Protein AF-A0A1H7DNE9-F1 (afdb_monomer_lite)

pLDDT: mean 83.3, std 13.87, range [49.03, 98.0]

Foldseek 3Di:
DVVPDDDPVVVVVVVVVLLCQLLVVLVVLVLVVVLVVCVVVVHDSVCCSVVNDDDPPDDPPPDPCVPDPVSVVVVSCVQFAQPVLLVVQLVLLVVLQCCCVVFVFDDPSNVLSNVLSVVSNSQSSNLRRQLSVLSLQVLLVSLVCLLCVVVVDDRGDPVSNVSSNVSSVSSNVSSPDQDDDDPDDSDVSVVSRD

Secondary structure (DSSP, 8-state):
-TTS---HHHHHHHHHHHHHHHHHHHHHHHHHHHHHHHHHTT--HHHHHHH----TTPPP----TTS-HHHHHHHHTTTB---HHHHHHHHHHHHHHTHHHHT---HHHHHHHHHHHHHHHHHHHHTTBGGGGGGGGHHHHHHHHHHHHHHH-SS--HHHHHHHHHHHHHHHHHHSSPPPPPS---GGGGGG--

Sequence (194 aa):
IVIGTWSTLALIAALAMLIMIPFALDEVIAMGQFLLWARRQGKPLIRTFFQGDAIAAGGEDTSDAMASPSTFWADAKKGLTLPWTLTASIVIGVLLMLTRVLFGTERGMANSDHVVGALVITVAIIATAEVARVLRLINVAFGAWLVAAPFLLDGVGHLGAVASVVAGIALVGLSFPRGKRSAEHYAGWDKYVI

Radius of gyration: 20.81 Å; chains: 1; bounding box: 48×36×59 Å

Structure (mmCIF, N/CA/C/O backbone):
data_AF-A0A1H7DNE9-F1
#
_entry.id   AF-A0A1H7DNE9-F1
#
loop_
_atom_site.group_PDB
_atom_site.id
_atom_site.type_symbol
_atom_site.label_atom_id
_atom_site.label_alt_id
_atom_site.label_comp_id
_atom_site.label_asym_id
_atom_site.label_entity_id
_atom_site.label_seq_id
_atom_site.pdbx_PDB_ins_code
_atom_site.Cartn_x
_atom_site.Cartn_y
_atom_site.Cartn_z
_atom_site.occupancy
_atom_site.B_iso_or_equiv
_atom_site.auth_seq_id
_atom_site.auth_comp_id
_atom_site.auth_asym_id
_atom_site.auth_atom_id
_atom_site.pdbx_PDB_model_num
ATOM 1 N N . ILE A 1 1 ? 6.677 14.533 -8.817 1.00 60.16 1 ILE A N 1
ATOM 2 C CA . ILE A 1 1 ? 6.275 14.244 -10.220 1.00 60.16 1 ILE A CA 1
ATOM 3 C C . ILE A 1 1 ? 5.946 15.524 -10.984 1.00 60.16 1 ILE A C 1
ATOM 5 O O . ILE A 1 1 ? 6.707 15.867 -11.874 1.00 60.16 1 ILE A O 1
ATOM 9 N N . VAL A 1 2 ? 4.901 16.272 -10.600 1.00 52.75 2 VAL A N 1
ATOM 10 C CA . VAL A 1 2 ? 4.503 17.541 -11.261 1.00 52.75 2 VAL A CA 1
ATOM 11 C C . VAL A 1 2 ? 5.602 18.618 -11.220 1.00 52.75 2 VAL A C 1
ATOM 13 O O . VAL A 1 2 ? 5.759 19.376 -12.165 1.00 52.75 2 VAL A O 1
ATOM 16 N N . ILE A 1 3 ? 6.412 18.634 -10.159 1.00 58.94 3 ILE A N 1
ATOM 17 C CA . ILE A 1 3 ? 7.529 19.578 -9.952 1.00 58.94 3 ILE A CA 1
ATOM 18 C C . ILE A 1 3 ? 8.872 19.095 -10.536 1.00 58.94 3 ILE A C 1
ATOM 20 O O . ILE A 1 3 ? 9.899 19.729 -10.324 1.00 58.94 3 ILE A O 1
ATOM 24 N N . GLY A 1 4 ? 8.900 17.952 -11.234 1.00 61.81 4 GLY A N 1
ATOM 25 C CA . GLY A 1 4 ? 10.116 17.395 -11.852 1.00 61.81 4 GLY A CA 1
ATOM 26 C C . GLY A 1 4 ? 11.183 16.864 -10.882 1.00 61.81 4 GLY A C 1
ATOM 27 O O . GLY A 1 4 ? 12.140 16.233 -11.318 1.00 61.81 4 GLY A O 1
ATOM 28 N N . THR A 1 5 ? 11.013 17.065 -9.574 1.00 65.56 5 THR A N 1
ATOM 29 C CA . THR A 1 5 ? 11.969 16.668 -8.533 1.00 65.56 5 THR A CA 1
ATOM 30 C C . THR A 1 5 ? 11.326 15.788 -7.460 1.00 65.56 5 THR A C 1
ATOM 32 O O . THR A 1 5 ? 10.097 15.741 -7.302 1.00 65.56 5 THR A O 1
ATOM 35 N N . TRP A 1 6 ? 12.182 15.061 -6.739 1.00 71.19 6 TRP A N 1
ATOM 36 C CA . TRP A 1 6 ? 11.826 14.170 -5.638 1.00 71.19 6 TRP A CA 1
ATOM 37 C C . TRP A 1 6 ? 12.459 14.708 -4.359 1.00 71.19 6 TRP A C 1
ATOM 39 O O . TRP A 1 6 ? 13.661 14.960 -4.328 1.00 71.19 6 TRP A O 1
ATOM 49 N N . SER A 1 7 ? 11.665 14.878 -3.305 1.00 83.62 7 SER A N 1
ATOM 50 C CA . SER A 1 7 ? 12.188 15.254 -1.994 1.00 83.62 7 SER A CA 1
ATOM 51 C C . SER A 1 7 ? 12.323 14.005 -1.132 1.00 83.62 7 SER A C 1
ATOM 53 O O . SER A 1 7 ? 11.326 13.472 -0.644 1.00 83.62 7 SER A O 1
ATOM 55 N N . THR A 1 8 ? 13.557 13.539 -0.931 1.00 83.00 8 THR A N 1
ATOM 56 C CA . THR A 1 8 ? 13.857 12.413 -0.030 1.00 83.00 8 THR A CA 1
ATOM 57 C C . THR A 1 8 ? 13.329 12.680 1.378 1.00 83.00 8 THR A C 1
ATOM 59 O O . THR A 1 8 ? 12.749 11.795 1.999 1.00 83.00 8 THR A O 1
ATOM 62 N N . LEU A 1 9 ? 13.446 13.924 1.855 1.00 86.12 9 LEU A N 1
ATOM 63 C CA . LEU A 1 9 ? 12.912 14.337 3.154 1.00 86.12 9 LEU A CA 1
ATOM 64 C C . LEU A 1 9 ? 11.384 14.224 3.214 1.00 86.12 9 LEU A C 1
ATOM 66 O O . LEU A 1 9 ? 10.849 13.781 4.227 1.00 86.12 9 LEU A O 1
ATOM 70 N N . ALA A 1 10 ? 10.678 14.557 2.128 1.00 87.69 10 ALA A N 1
ATOM 71 C CA . ALA A 1 10 ? 9.226 14.396 2.073 1.00 87.69 10 ALA A CA 1
ATOM 72 C C . ALA A 1 10 ? 8.809 12.918 2.093 1.00 87.69 10 ALA A C 1
ATOM 74 O O . ALA A 1 10 ? 7.840 12.575 2.763 1.00 87.69 10 ALA A O 1
ATOM 75 N N . LEU A 1 11 ? 9.551 12.037 1.412 1.00 86.62 11 LEU A N 1
ATOM 76 C CA . LEU A 1 11 ? 9.294 10.593 1.450 1.00 86.62 11 LEU A CA 1
ATOM 77 C C . LEU A 1 11 ? 9.525 10.011 2.851 1.00 86.62 11 LEU A C 1
ATOM 79 O O . LEU A 1 11 ? 8.720 9.207 3.313 1.00 86.62 11 LEU A O 1
ATOM 83 N N . ILE A 1 12 ? 10.573 10.456 3.551 1.00 88.44 12 ILE A N 1
ATOM 84 C CA . ILE A 1 12 ? 10.836 10.057 4.942 1.00 88.44 12 ILE A CA 1
ATOM 85 C C . ILE A 1 12 ? 9.702 10.527 5.861 1.00 88.44 12 ILE A C 1
ATOM 87 O O . ILE A 1 12 ? 9.188 9.737 6.650 1.00 88.44 12 ILE A O 1
ATOM 91 N N . ALA A 1 13 ? 9.273 11.786 5.738 1.00 90.94 13 ALA A N 1
ATOM 92 C CA . ALA A 1 13 ? 8.165 12.317 6.530 1.00 90.94 13 ALA A CA 1
ATOM 93 C C . ALA A 1 13 ? 6.849 11.571 6.250 1.00 90.94 13 ALA A C 1
ATOM 95 O O . ALA A 1 13 ? 6.128 11.214 7.180 1.00 90.94 13 ALA A O 1
ATOM 96 N N . ALA A 1 14 ? 6.555 11.285 4.978 1.00 90.81 14 ALA A N 1
ATOM 97 C CA . ALA A 1 14 ? 5.383 10.510 4.585 1.00 90.81 14 ALA A CA 1
ATOM 98 C C . ALA A 1 14 ? 5.415 9.092 5.168 1.00 90.81 14 ALA A C 1
ATOM 100 O O . ALA A 1 14 ? 4.404 8.629 5.689 1.00 90.81 14 ALA A O 1
ATOM 101 N N . LEU A 1 15 ? 6.575 8.427 5.143 1.00 90.56 15 LEU A N 1
ATOM 102 C CA . LEU A 1 15 ? 6.747 7.108 5.746 1.00 90.56 15 LEU A CA 1
ATOM 103 C C . LEU A 1 15 ? 6.531 7.145 7.265 1.00 90.56 15 LEU A C 1
ATOM 105 O O . LEU A 1 15 ? 5.837 6.283 7.799 1.00 90.56 15 LEU A O 1
ATOM 109 N N . ALA A 1 16 ? 7.075 8.154 7.951 1.00 90.25 16 ALA A N 1
ATOM 110 C CA . ALA A 1 16 ? 6.893 8.318 9.391 1.00 90.25 16 ALA A CA 1
ATOM 111 C C . ALA A 1 16 ? 5.410 8.483 9.764 1.00 90.25 16 ALA A C 1
ATOM 113 O O . ALA A 1 16 ? 4.929 7.818 10.677 1.00 90.25 16 ALA A O 1
ATOM 114 N N . MET A 1 17 ? 4.664 9.308 9.021 1.00 93.12 17 MET A N 1
ATOM 115 C CA . MET A 1 17 ? 3.218 9.461 9.225 1.00 93.12 17 MET A CA 1
ATOM 116 C C . MET A 1 17 ? 2.452 8.173 8.905 1.00 93.12 17 MET A C 1
ATOM 118 O O . MET A 1 17 ? 1.554 7.789 9.647 1.00 93.12 17 MET A O 1
ATOM 122 N N . LEU A 1 18 ? 2.820 7.484 7.825 1.00 92.38 18 LEU A N 1
ATOM 123 C CA . LEU A 1 18 ? 2.168 6.256 7.377 1.00 92.38 18 LEU A CA 1
ATOM 124 C C . LEU A 1 18 ? 2.289 5.116 8.396 1.00 92.38 18 LEU A C 1
ATOM 126 O O . LEU A 1 18 ? 1.323 4.388 8.603 1.00 92.38 18 LEU A O 1
ATOM 130 N N . ILE A 1 19 ? 3.439 4.986 9.064 1.00 89.50 19 ILE A N 1
ATOM 131 C CA . ILE A 1 19 ? 3.649 3.971 10.107 1.00 89.50 19 ILE A CA 1
ATOM 132 C C . ILE A 1 19 ? 2.704 4.177 11.300 1.00 89.50 19 ILE A C 1
ATOM 134 O O . ILE A 1 19 ? 2.328 3.195 11.927 1.00 89.50 19 ILE A O 1
ATOM 138 N N . MET A 1 20 ? 2.272 5.410 11.585 1.00 89.00 20 MET A N 1
ATOM 139 C CA . MET A 1 20 ? 1.349 5.708 12.692 1.00 89.00 20 MET A CA 1
ATOM 140 C C . MET A 1 20 ? -0.110 5.338 12.393 1.00 89.00 20 MET A C 1
ATOM 142 O O . MET A 1 20 ? -0.887 5.118 13.319 1.00 89.00 20 MET A O 1
ATOM 146 N N . ILE A 1 21 ? -0.495 5.265 11.115 1.00 90.38 21 ILE A N 1
ATOM 147 C CA . ILE A 1 21 ? -1.881 5.013 10.690 1.00 90.38 21 ILE A CA 1
ATOM 148 C C . ILE A 1 21 ? -2.447 3.684 11.209 1.00 90.38 21 ILE A C 1
ATOM 150 O O . ILE A 1 21 ? -3.547 3.715 11.758 1.00 90.38 21 ILE A O 1
ATOM 154 N N . PRO A 1 22 ? -1.778 2.523 11.039 1.00 87.19 22 PRO A N 1
ATOM 155 C CA . PRO A 1 22 ? -2.363 1.256 11.462 1.00 87.19 22 PRO A CA 1
ATOM 156 C C . PRO A 1 22 ? -2.561 1.168 12.978 1.00 87.19 22 PRO A C 1
ATOM 158 O O . PRO A 1 22 ? -3.505 0.512 13.393 1.00 87.19 22 PRO A O 1
ATOM 161 N N . PHE A 1 23 ? -1.742 1.863 13.780 1.00 84.31 23 PHE A N 1
ATOM 162 C CA . PHE A 1 23 ? -1.962 1.968 15.225 1.00 84.31 23 PHE A CA 1
ATOM 163 C C . PHE A 1 23 ? -3.283 2.684 15.505 1.00 84.31 23 PHE A C 1
ATOM 165 O O . PHE A 1 23 ? -4.189 2.068 16.038 1.00 84.31 23 PHE A O 1
ATOM 172 N N . ALA A 1 24 ? -3.435 3.917 15.003 1.00 86.31 24 ALA A N 1
ATOM 173 C CA . ALA A 1 24 ? -4.610 4.760 15.248 1.00 86.31 24 ALA A CA 1
ATOM 174 C C . ALA A 1 24 ? -5.946 4.164 14.754 1.00 86.31 24 ALA A C 1
ATOM 176 O O . ALA A 1 24 ? -7.028 4.614 15.140 1.00 86.31 24 ALA A O 1
ATOM 177 N N . LEU A 1 25 ? -5.893 3.212 13.820 1.00 84.69 25 LEU A N 1
ATOM 178 C CA . LEU A 1 25 ? -7.082 2.632 13.212 1.00 84.69 25 LEU A CA 1
ATOM 179 C C . LEU A 1 25 ? -7.865 1.752 14.198 1.00 84.69 25 LEU A C 1
ATOM 181 O O . LEU A 1 25 ? -9.100 1.764 14.164 1.00 84.69 25 LEU A O 1
ATOM 185 N N . ASP A 1 26 ? -7.167 1.036 15.081 1.00 77.81 26 ASP A N 1
ATOM 186 C CA . ASP A 1 26 ? -7.798 0.167 16.076 1.00 77.81 26 ASP A CA 1
ATOM 187 C C . ASP A 1 26 ? -8.586 1.008 17.098 1.00 77.81 26 ASP A C 1
ATOM 189 O O . ASP A 1 26 ? -9.744 0.685 17.392 1.00 77.81 26 ASP A O 1
ATOM 193 N N . GLU A 1 27 ? -8.063 2.164 17.538 1.00 81.75 27 GLU A N 1
ATOM 194 C CA . GLU A 1 27 ? -8.814 3.078 18.411 1.00 81.75 27 GLU A CA 1
ATOM 195 C C . GLU A 1 27 ? -10.021 3.706 17.706 1.00 81.75 27 GLU A C 1
ATOM 197 O O . GLU A 1 27 ? -11.095 3.834 18.303 1.00 81.75 27 GLU A O 1
ATOM 202 N N . VAL A 1 28 ? -9.891 4.077 16.426 1.00 84.88 28 VAL A N 1
ATOM 203 C CA . VAL A 1 28 ? -11.013 4.641 15.655 1.00 84.88 28 VAL A CA 1
ATOM 204 C C . VAL A 1 28 ? -12.160 3.635 15.548 1.00 84.88 28 VAL A C 1
ATOM 206 O O . VAL A 1 28 ? -13.332 4.008 15.673 1.00 84.88 28 VAL A O 1
ATOM 209 N N . ILE A 1 29 ? -11.850 2.352 15.357 1.00 83.06 29 ILE A N 1
ATOM 210 C CA . ILE A 1 29 ? -12.867 1.300 15.300 1.00 83.06 29 ILE A CA 1
ATOM 211 C C . ILE A 1 29 ? -13.476 1.051 16.676 1.00 83.06 29 ILE A C 1
ATOM 213 O O . ILE A 1 29 ? -14.704 0.979 16.768 1.00 83.06 29 ILE A O 1
ATOM 217 N N . ALA A 1 30 ? -12.670 0.979 17.738 1.00 81.94 30 ALA A N 1
ATOM 218 C CA . ALA A 1 30 ? -13.167 0.833 19.106 1.00 81.94 30 ALA A CA 1
ATOM 219 C C . ALA A 1 30 ? -14.133 1.972 19.481 1.00 81.94 30 ALA A C 1
ATOM 221 O O . ALA A 1 30 ? -15.249 1.728 19.949 1.00 81.94 30 ALA A O 1
ATOM 222 N N . MET A 1 31 ? -13.769 3.217 19.161 1.00 86.62 31 MET A N 1
ATOM 223 C CA . MET A 1 31 ? -14.640 4.382 19.319 1.00 86.62 31 MET A CA 1
ATOM 224 C C . MET A 1 31 ? -15.934 4.234 18.506 1.00 86.62 31 MET A C 1
ATOM 226 O O . MET A 1 31 ? -17.027 4.476 19.019 1.00 86.62 31 MET A O 1
ATOM 230 N N . GLY A 1 32 ? -15.848 3.793 17.248 1.00 86.19 32 GLY A N 1
ATOM 231 C CA . GLY A 1 32 ? -17.022 3.548 16.409 1.00 86.19 32 GLY A CA 1
ATOM 232 C C . GLY A 1 32 ? -17.970 2.492 16.993 1.00 86.19 32 GLY A C 1
ATOM 233 O O . GLY A 1 32 ? -19.191 2.674 16.978 1.00 86.19 32 GLY A O 1
ATOM 234 N N . GLN A 1 33 ? -17.423 1.410 17.553 1.00 83.75 33 GLN A N 1
ATOM 235 C CA . GLN A 1 33 ? -18.197 0.370 18.234 1.00 83.75 33 GLN A CA 1
ATOM 236 C C . GLN A 1 33 ? -18.894 0.913 19.485 1.00 83.75 33 GLN A C 1
ATOM 238 O O . GLN A 1 33 ? -20.085 0.657 19.683 1.00 83.75 33 GLN A O 1
ATOM 243 N N . PHE A 1 34 ? -18.189 1.719 20.279 1.00 84.81 34 PHE A N 1
ATOM 244 C CA . PHE A 1 34 ? -18.743 2.387 21.453 1.00 84.81 34 PHE A CA 1
ATOM 245 C C . PHE A 1 34 ? -19.900 3.330 21.096 1.00 84.81 34 PHE A C 1
ATOM 247 O O . PHE A 1 34 ? -20.972 3.256 21.699 1.00 84.81 34 PHE A O 1
ATOM 254 N N . LEU A 1 35 ? -19.743 4.160 20.061 1.00 87.00 35 LEU A N 1
ATOM 255 C CA . LEU A 1 35 ? -20.810 5.052 19.598 1.00 87.00 35 LEU A CA 1
ATOM 256 C C . LEU A 1 35 ? -22.024 4.274 19.081 1.00 87.00 35 LEU A C 1
ATOM 258 O O . LEU A 1 35 ? -23.168 4.645 19.354 1.00 87.00 35 LEU A O 1
ATOM 262 N N . LEU A 1 36 ? -21.801 3.173 18.356 1.00 86.69 36 LEU A N 1
ATOM 263 C CA . LEU A 1 36 ? -22.888 2.318 17.882 1.00 86.69 36 LEU A CA 1
ATOM 264 C C . LEU A 1 36 ? -23.653 1.685 19.052 1.00 86.69 36 LEU A C 1
ATOM 266 O O . LEU A 1 36 ? -24.884 1.622 19.017 1.00 86.69 36 LEU A O 1
ATOM 270 N N . TRP A 1 37 ? -22.941 1.246 20.092 1.00 86.62 37 TRP A N 1
ATOM 271 C CA . TRP A 1 37 ? -23.545 0.758 21.329 1.00 86.62 37 TRP A CA 1
ATOM 272 C C . TRP A 1 37 ? -24.352 1.856 22.034 1.00 86.62 37 TRP A C 1
ATOM 274 O O . TRP A 1 37 ? -25.523 1.640 22.346 1.00 86.62 37 TRP A O 1
ATOM 284 N N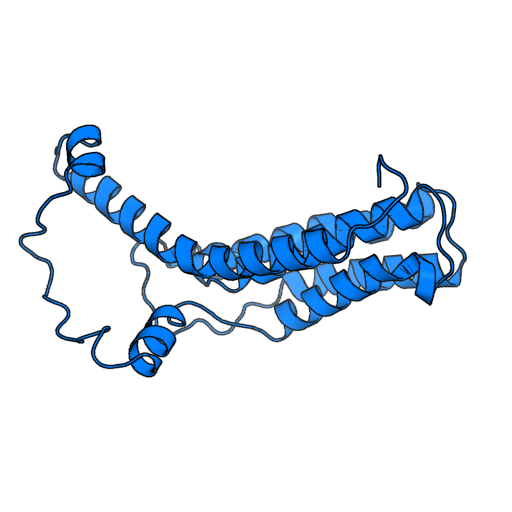 . ALA A 1 38 ? -23.789 3.058 22.192 1.00 86.00 38 ALA A N 1
ATOM 285 C CA . ALA A 1 38 ? -24.464 4.188 22.830 1.00 86.00 38 ALA A CA 1
ATOM 286 C C . ALA A 1 38 ? -25.756 4.574 22.089 1.00 86.00 38 ALA A C 1
ATOM 288 O O . ALA A 1 38 ? -26.800 4.768 22.714 1.00 86.00 38 ALA A O 1
ATOM 289 N N . ARG A 1 39 ? -25.726 4.582 20.748 1.00 86.75 39 ARG A N 1
ATOM 290 C CA . ARG A 1 39 ? -26.918 4.803 19.915 1.00 86.75 39 ARG A CA 1
ATOM 291 C C . ARG A 1 39 ? -27.999 3.752 20.164 1.00 86.75 39 ARG A C 1
ATOM 293 O O . ARG A 1 39 ? -29.172 4.102 20.244 1.00 86.75 39 ARG A O 1
ATOM 300 N N . ARG A 1 40 ? -27.625 2.471 20.270 1.00 87.12 40 ARG A N 1
ATOM 301 C CA . ARG A 1 40 ? -28.572 1.370 20.536 1.00 87.12 40 ARG A CA 1
ATOM 302 C C . ARG A 1 40 ? -29.209 1.467 21.922 1.00 87.12 40 ARG A C 1
ATOM 304 O O . ARG A 1 40 ? -30.346 1.046 22.079 1.00 87.12 40 ARG A O 1
ATOM 311 N N . GLN A 1 41 ? -28.511 2.067 22.881 1.00 85.44 41 GLN A N 1
ATOM 312 C CA . GLN A 1 41 ? -29.027 2.378 24.218 1.00 85.44 41 GLN A CA 1
ATOM 313 C C . GLN A 1 41 ? -29.839 3.689 24.265 1.00 85.44 41 GLN A C 1
ATOM 315 O O . GLN A 1 41 ? -30.186 4.161 25.344 1.00 85.44 41 GLN A O 1
ATOM 320 N N . GLY A 1 42 ? -30.124 4.313 23.113 1.00 86.69 42 GLY A N 1
ATOM 321 C CA . GLY A 1 42 ? -30.903 5.552 23.028 1.00 86.69 42 GLY A CA 1
ATOM 322 C C . GLY A 1 42 ? -30.160 6.807 23.498 1.00 86.69 42 GLY A C 1
ATOM 323 O O . GLY A 1 42 ? -30.788 7.843 23.712 1.00 86.69 42 GLY A O 1
ATOM 324 N N . LYS A 1 43 ? -28.834 6.746 23.664 1.00 87.19 43 LYS A N 1
ATOM 325 C CA . LYS A 1 43 ? -28.034 7.873 24.157 1.00 87.19 43 LYS A CA 1
ATOM 326 C C . LYS A 1 43 ? -27.745 8.905 23.050 1.00 87.19 43 LYS A C 1
ATOM 328 O O . LYS A 1 43 ? -27.627 8.540 21.875 1.00 87.19 43 LYS A O 1
ATOM 333 N N . PRO A 1 44 ? -27.608 10.201 23.395 1.00 88.75 44 PRO A N 1
ATOM 334 C CA . PRO A 1 44 ? -27.335 11.260 22.423 1.00 88.75 44 PRO A CA 1
ATOM 335 C C . PRO A 1 44 ? -25.909 11.162 21.855 1.00 88.75 44 PRO A C 1
ATOM 337 O O . PRO A 1 44 ? -24.947 11.591 22.485 1.00 88.75 44 PRO A O 1
ATOM 340 N N . LEU A 1 45 ? -25.791 10.667 20.619 1.00 87.56 45 LEU A N 1
ATOM 341 C CA . LEU A 1 45 ? -24.519 10.399 19.929 1.00 87.56 45 LEU A CA 1
ATOM 342 C C . LEU A 1 45 ? -23.507 11.551 19.945 1.00 87.56 45 LEU A C 1
ATOM 344 O O . LEU A 1 45 ? -22.342 11.326 20.247 1.00 87.56 45 LEU A O 1
ATOM 348 N N . ILE A 1 46 ? -23.938 12.773 19.618 1.00 87.19 46 ILE A N 1
ATOM 349 C CA . ILE A 1 46 ? -23.041 13.938 19.540 1.00 87.19 46 ILE A CA 1
ATOM 350 C C . ILE A 1 46 ? -22.445 14.225 20.918 1.00 87.19 46 ILE A C 1
ATOM 352 O O . ILE A 1 46 ? -21.240 14.410 21.056 1.00 87.19 46 ILE A O 1
ATOM 356 N N . ARG A 1 47 ? -23.286 14.200 21.957 1.00 87.75 47 ARG A N 1
ATOM 357 C CA . ARG A 1 47 ? -22.835 14.413 23.330 1.00 87.75 47 ARG A CA 1
ATOM 358 C C . ARG A 1 47 ? -21.874 13.307 23.763 1.00 87.75 47 ARG A C 1
ATOM 360 O O . ARG A 1 47 ? -20.820 13.629 24.290 1.00 87.75 47 ARG A O 1
ATOM 367 N N . THR A 1 48 ? -22.197 12.042 23.495 1.00 87.94 48 THR A N 1
ATOM 368 C CA . THR A 1 48 ? -21.334 10.898 23.832 1.00 87.94 48 THR A CA 1
ATOM 369 C C . THR A 1 48 ? -19.992 10.934 23.096 1.00 87.94 48 THR A C 1
ATOM 371 O O . THR A 1 48 ? -18.975 10.587 23.681 1.00 87.94 48 THR A O 1
ATOM 374 N N . PHE A 1 49 ? -19.961 11.387 21.842 1.00 88.06 49 PHE A N 1
ATOM 375 C CA . PHE A 1 49 ? -18.721 11.538 21.078 1.00 88.06 49 PHE A CA 1
ATOM 376 C C . PHE A 1 49 ? -17.797 12.616 21.659 1.00 88.06 49 PHE A C 1
ATOM 378 O O . PHE A 1 49 ? -16.604 12.377 21.798 1.00 88.06 49 PHE A O 1
ATOM 385 N N . PHE A 1 50 ? -18.337 13.787 22.020 1.00 87.69 50 PHE A N 1
ATOM 386 C CA . PHE A 1 50 ? -17.525 14.904 22.522 1.00 87.69 50 PHE A CA 1
ATOM 387 C C . PHE A 1 50 ? -17.213 14.834 24.023 1.00 87.69 50 PHE A C 1
ATOM 389 O O . PHE A 1 50 ? -16.155 15.296 24.434 1.00 87.69 50 PHE A O 1
ATOM 396 N N . GLN A 1 51 ? -18.126 14.315 24.849 1.00 83.75 51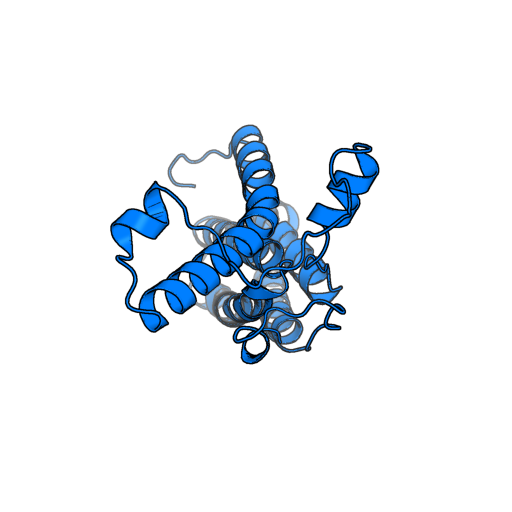 GLN A N 1
ATOM 397 C CA . GLN A 1 51 ? -17.966 14.270 26.312 1.00 83.75 51 GLN A CA 1
ATOM 398 C C . GLN A 1 51 ? -17.509 12.902 26.835 1.00 83.75 51 GLN A C 1
ATOM 400 O O . GLN A 1 51 ? -17.122 12.808 27.997 1.00 83.75 51 GLN A O 1
ATOM 405 N N . GLY A 1 52 ? -17.560 11.851 26.011 1.00 78.25 52 GLY A N 1
ATOM 406 C CA . GLY A 1 52 ? -17.442 10.473 26.484 1.00 78.25 52 GLY A CA 1
ATOM 407 C C . GLY A 1 52 ? -18.687 10.020 27.256 1.00 78.25 52 GLY A C 1
ATOM 408 O O . GLY A 1 52 ? -19.654 10.768 27.427 1.00 78.25 52 GLY A O 1
ATOM 409 N N . ASP A 1 53 ? -18.692 8.764 27.696 1.00 74.81 53 ASP A N 1
ATOM 410 C CA . ASP A 1 53 ? -19.731 8.212 28.569 1.00 74.81 53 ASP A CA 1
ATOM 411 C C . ASP A 1 53 ? -19.177 7.012 29.349 1.00 74.81 53 ASP A C 1
ATOM 413 O O . ASP A 1 53 ? -18.277 6.320 28.871 1.00 74.81 53 ASP A O 1
ATOM 417 N N . ALA A 1 54 ? -19.705 6.762 30.546 1.00 67.75 54 ALA A N 1
ATOM 418 C CA . ALA A 1 54 ? -19.260 5.662 31.393 1.00 67.75 54 ALA A CA 1
ATOM 419 C C . ALA A 1 54 ? -20.001 4.367 31.023 1.00 67.75 54 ALA A C 1
ATOM 421 O O . ALA A 1 54 ? -21.236 4.320 30.960 1.00 67.75 54 ALA A O 1
ATOM 422 N N . ILE A 1 55 ? -19.250 3.288 30.792 1.00 62.19 55 ILE A N 1
ATOM 423 C CA . ILE A 1 55 ? -19.818 1.953 30.586 1.00 62.19 55 ILE A CA 1
ATOM 424 C C . ILE A 1 55 ? -19.952 1.288 31.958 1.00 62.19 55 ILE A C 1
ATOM 426 O O . ILE A 1 55 ? -18.965 0.856 32.536 1.00 62.19 55 ILE A O 1
ATOM 430 N N . ALA A 1 56 ? -21.180 1.151 32.465 1.00 56.94 56 ALA A N 1
ATOM 431 C CA . ALA A 1 56 ? -21.449 0.502 33.757 1.00 56.94 56 ALA A CA 1
ATOM 432 C C . ALA A 1 56 ? -21.124 -1.013 33.794 1.00 56.94 56 ALA A C 1
ATOM 434 O O . ALA A 1 56 ? -21.185 -1.625 34.853 1.00 56.94 56 ALA A O 1
ATOM 435 N N . ALA A 1 57 ? -20.813 -1.618 32.643 1.00 55.91 57 ALA A N 1
ATOM 436 C CA . ALA A 1 57 ? -20.542 -3.048 32.465 1.00 55.91 57 ALA A CA 1
ATOM 437 C C . ALA A 1 57 ? -19.147 -3.345 31.869 1.00 55.91 57 ALA A C 1
ATOM 439 O O . ALA A 1 57 ? -18.903 -4.464 31.423 1.00 55.91 57 ALA A O 1
ATOM 440 N N . GLY A 1 58 ? -18.256 -2.351 31.798 1.00 49.03 58 GLY A N 1
ATOM 441 C CA . GLY A 1 58 ? -16.877 -2.561 31.358 1.00 49.03 58 GLY A CA 1
ATOM 442 C C . GLY A 1 58 ? -16.040 -3.074 32.524 1.00 49.03 58 GLY A C 1
ATOM 443 O O . GLY A 1 58 ? -16.014 -2.432 33.569 1.00 49.03 58 GLY A O 1
ATOM 444 N N . GLY A 1 59 ? -15.386 -4.226 32.367 1.00 54.41 59 GLY A N 1
ATOM 445 C CA . GLY A 1 59 ? -14.339 -4.629 33.304 1.00 54.41 59 GLY A CA 1
ATOM 446 C C . GLY A 1 59 ? -13.190 -3.626 33.228 1.00 54.41 59 GLY A C 1
ATOM 447 O O . GLY A 1 59 ? -12.794 -3.243 32.128 1.00 54.41 59 GLY A O 1
ATOM 448 N N . GLU A 1 60 ? -12.690 -3.176 34.377 1.00 51.72 60 GLU A N 1
ATOM 449 C CA . GLU A 1 60 ? -11.456 -2.394 34.427 1.00 51.72 60 GLU A CA 1
ATOM 450 C C . GLU A 1 60 ? -10.315 -3.270 33.907 1.00 51.72 60 GLU A C 1
ATOM 452 O O . GLU A 1 60 ? -10.059 -4.350 34.443 1.00 51.72 60 GLU A O 1
ATOM 457 N N . ASP A 1 61 ? -9.655 -2.824 32.840 1.00 50.91 61 ASP A N 1
ATOM 458 C CA . ASP A 1 61 ? -8.437 -3.472 32.377 1.00 50.91 61 ASP A CA 1
ATOM 459 C C . ASP A 1 61 ? -7.321 -3.115 33.363 1.00 50.91 61 ASP A C 1
ATOM 461 O O . ASP A 1 61 ? -6.856 -1.977 33.430 1.00 50.91 61 ASP A O 1
ATOM 465 N N . THR A 1 62 ? -6.952 -4.075 34.210 1.00 51.44 62 THR A N 1
ATOM 466 C CA . THR A 1 62 ? -5.975 -3.883 35.290 1.00 51.44 62 THR A CA 1
ATOM 467 C C . THR A 1 62 ? -4.529 -3.849 34.787 1.00 51.44 62 THR A C 1
ATOM 469 O O . THR A 1 62 ? -3.602 -3.810 35.598 1.00 51.44 62 THR A O 1
ATOM 472 N N . SER A 1 63 ? -4.295 -3.920 33.471 1.00 53.38 63 SER A N 1
ATOM 473 C CA . SER A 1 63 ? -2.955 -3.774 32.910 1.00 53.38 63 SER A CA 1
ATOM 474 C C . SER A 1 63 ? -2.534 -2.308 32.927 1.00 53.38 63 SER A C 1
ATOM 476 O O . SER A 1 63 ? -3.052 -1.484 32.175 1.00 53.38 63 SER A O 1
ATOM 478 N N . ASP A 1 64 ? -1.558 -1.986 33.770 1.00 51.72 64 ASP A N 1
ATOM 479 C CA . ASP A 1 64 ? -0.935 -0.669 33.810 1.00 51.72 64 ASP A CA 1
ATOM 480 C C . ASP A 1 64 ? -0.048 -0.488 32.561 1.00 51.72 64 ASP A C 1
ATOM 482 O O . ASP A 1 64 ? 1.162 -0.727 32.575 1.00 51.72 64 ASP A O 1
ATOM 486 N N . ALA A 1 65 ? -0.668 -0.134 31.430 1.00 54.06 65 ALA A N 1
ATOM 487 C CA . ALA A 1 65 ? -0.007 0.001 30.128 1.00 54.06 65 ALA A CA 1
ATOM 488 C C . ALA A 1 65 ? 1.154 1.019 30.154 1.00 54.06 65 ALA A C 1
ATOM 490 O O . ALA A 1 65 ? 2.078 0.946 29.339 1.00 54.06 65 ALA A O 1
ATOM 491 N N . MET A 1 66 ? 1.153 1.934 31.133 1.00 54.47 66 MET A N 1
ATOM 492 C CA . MET A 1 66 ? 2.193 2.941 31.363 1.00 54.47 66 MET A CA 1
ATOM 493 C C . MET A 1 66 ? 3.331 2.488 32.291 1.00 54.47 66 MET A C 1
ATOM 495 O O . MET A 1 66 ? 4.268 3.259 32.503 1.00 54.47 66 MET A O 1
ATOM 499 N N . ALA A 1 67 ? 3.314 1.252 32.802 1.00 62.28 67 ALA A N 1
ATOM 500 C CA . ALA A 1 67 ? 4.344 0.757 33.717 1.00 62.28 67 ALA A CA 1
ATOM 501 C C . ALA A 1 67 ? 5.761 0.766 33.103 1.00 62.28 67 ALA A C 1
ATOM 503 O O . ALA A 1 67 ? 6.753 0.872 33.826 1.00 62.28 67 ALA A O 1
ATOM 504 N N . SER A 1 68 ? 5.882 0.669 31.771 1.00 68.56 68 SER A N 1
ATOM 505 C CA . SER A 1 68 ? 7.161 0.786 31.061 1.00 68.56 68 SER A CA 1
ATOM 506 C C . SER A 1 68 ? 6.998 1.117 29.565 1.00 68.56 68 SER A C 1
ATOM 508 O O . SER A 1 68 ? 5.985 0.772 28.953 1.00 68.56 68 SER A O 1
ATOM 510 N N . PRO A 1 69 ? 8.017 1.704 28.905 1.00 67.50 69 PRO A N 1
ATOM 511 C CA . PRO A 1 69 ? 7.994 1.901 27.454 1.00 67.50 69 PRO A CA 1
ATOM 512 C C . PRO A 1 69 ? 7.843 0.596 26.657 1.00 67.50 69 PRO A C 1
ATOM 514 O O . PRO A 1 69 ? 7.278 0.605 25.567 1.00 67.50 69 PRO A O 1
ATOM 517 N N . SER A 1 70 ? 8.331 -0.535 27.174 1.00 67.88 70 SER A N 1
ATOM 518 C CA . SER A 1 70 ? 8.222 -1.836 26.505 1.00 67.88 70 SER A CA 1
ATOM 519 C C . SER A 1 70 ? 6.822 -2.443 26.606 1.00 67.88 70 SER A C 1
ATOM 521 O O . SER A 1 70 ? 6.386 -3.062 25.639 1.00 67.88 70 SER A O 1
ATOM 523 N N . THR A 1 71 ? 6.109 -2.251 27.721 1.00 66.31 71 THR A N 1
ATOM 524 C CA . THR A 1 71 ? 4.709 -2.692 27.871 1.00 66.31 71 THR A CA 1
ATOM 525 C C . THR A 1 71 ? 3.781 -1.881 26.976 1.00 66.31 71 THR A C 1
ATOM 527 O O . THR A 1 71 ? 3.001 -2.473 26.238 1.00 66.31 71 THR A O 1
ATOM 530 N N . PHE A 1 72 ? 3.970 -0.559 26.908 1.00 65.44 72 PHE A N 1
ATOM 531 C CA . PHE A 1 72 ? 3.247 0.306 25.970 1.00 65.44 72 PHE A CA 1
ATOM 532 C C . PHE A 1 72 ? 3.442 -0.129 24.509 1.00 65.44 72 PHE A C 1
ATOM 534 O O . PHE A 1 72 ? 2.486 -0.250 23.748 1.00 65.44 72 PHE A O 1
ATOM 541 N N . TRP A 1 73 ? 4.684 -0.430 24.112 1.00 65.25 73 TRP A N 1
ATOM 542 C CA . TRP A 1 73 ? 4.979 -0.921 22.763 1.00 65.25 73 TRP A CA 1
ATOM 543 C C . TRP A 1 73 ? 4.452 -2.332 22.486 1.00 65.25 73 TRP A C 1
ATOM 545 O O . TRP A 1 73 ? 4.204 -2.660 21.326 1.00 65.25 73 TRP A O 1
ATOM 555 N N . ALA A 1 74 ? 4.341 -3.188 23.502 1.00 64.94 74 ALA A N 1
ATOM 556 C CA . ALA A 1 74 ? 3.762 -4.519 23.358 1.00 64.94 74 ALA A CA 1
ATOM 557 C C . ALA A 1 74 ? 2.240 -4.441 23.175 1.00 64.94 74 ALA A C 1
ATOM 559 O O . ALA A 1 74 ? 1.711 -5.120 22.297 1.00 64.94 74 ALA A O 1
ATOM 560 N N . ASP A 1 75 ? 1.570 -3.566 23.928 1.00 64.69 75 ASP A N 1
ATOM 561 C CA . ASP A 1 75 ? 0.132 -3.316 23.802 1.00 64.69 75 ASP A CA 1
ATOM 562 C C . ASP A 1 75 ? -0.218 -2.619 22.488 1.00 64.69 75 ASP A C 1
ATOM 564 O O . ASP A 1 75 ? -1.108 -3.082 21.786 1.00 64.69 75 ASP A O 1
ATOM 568 N N . ALA A 1 76 ? 0.538 -1.598 22.073 1.00 64.19 76 ALA A N 1
ATOM 569 C CA . ALA A 1 76 ? 0.319 -0.919 20.792 1.00 64.19 76 ALA A CA 1
ATOM 570 C C . ALA A 1 76 ? 0.496 -1.848 19.574 1.00 64.19 76 ALA A C 1
ATOM 572 O O . ALA A 1 76 ? -0.015 -1.575 18.494 1.00 64.19 76 ALA A O 1
ATOM 573 N N . LYS A 1 77 ? 1.248 -2.947 19.716 1.00 68.56 77 LYS A N 1
ATOM 574 C CA . LYS A 1 77 ? 1.416 -3.948 18.651 1.00 68.56 77 LYS A CA 1
A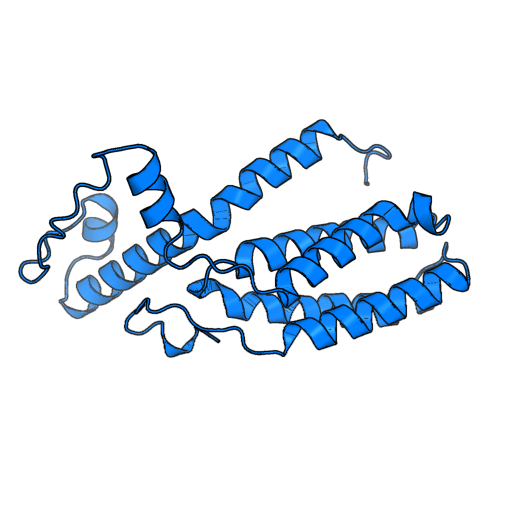TOM 575 C C . LYS A 1 77 ? 0.310 -5.001 18.633 1.00 68.56 77 LYS A C 1
ATOM 577 O O . LYS A 1 77 ? 0.266 -5.770 17.669 1.00 68.56 77 LYS A O 1
ATOM 582 N N . LYS A 1 78 ? -0.552 -5.081 19.654 1.00 66.62 78 LYS A N 1
ATOM 583 C CA . LYS A 1 78 ? -1.732 -5.956 19.602 1.00 66.62 78 LYS A CA 1
ATOM 584 C C . LYS A 1 78 ? -2.585 -5.535 18.405 1.00 66.62 78 LYS A C 1
ATOM 586 O O . LYS A 1 78 ? -2.722 -4.353 18.131 1.00 66.62 78 LYS A O 1
ATOM 591 N N . GLY A 1 79 ? -3.048 -6.506 17.621 1.00 68.69 79 GLY A N 1
ATOM 592 C CA . GLY A 1 79 ? -3.766 -6.236 16.370 1.00 68.69 79 GLY A CA 1
ATOM 593 C C . GLY A 1 79 ? -2.903 -5.915 15.147 1.00 68.69 79 GLY A C 1
ATOM 594 O O . GLY A 1 79 ? -3.379 -6.022 14.013 1.00 68.69 79 GLY A O 1
ATOM 595 N N . LEU A 1 80 ? -1.612 -5.617 15.326 1.00 80.56 80 LEU A N 1
ATOM 596 C CA . LEU A 1 80 ? -0.683 -5.412 14.221 1.00 80.56 80 LEU A CA 1
ATOM 597 C C . LEU A 1 80 ? -0.002 -6.727 13.843 1.00 80.56 80 LEU A C 1
ATOM 599 O O . LEU A 1 80 ? 0.765 -7.319 14.602 1.00 80.56 80 LEU A O 1
ATOM 603 N N . THR A 1 81 ? -0.224 -7.175 12.615 1.00 83.75 81 THR A N 1
ATOM 604 C CA . THR A 1 81 ? 0.456 -8.348 12.061 1.00 83.75 81 THR A CA 1
ATOM 605 C C . THR A 1 81 ? 1.196 -7.961 10.796 1.00 83.75 81 THR A C 1
ATOM 607 O O . THR A 1 81 ? 0.649 -7.256 9.950 1.00 83.75 81 THR A O 1
ATOM 610 N N . LEU A 1 82 ? 2.390 -8.511 10.595 1.00 83.94 82 LEU A N 1
ATOM 611 C CA . LEU A 1 82 ? 3.128 -8.353 9.345 1.00 83.94 82 LEU A CA 1
ATOM 612 C C . LEU A 1 82 ? 3.265 -9.710 8.628 1.00 83.94 82 LEU A C 1
ATOM 614 O O . LEU A 1 82 ? 4.310 -10.357 8.726 1.00 83.94 82 LEU A O 1
ATOM 618 N N . PRO A 1 83 ? 2.214 -10.194 7.930 1.00 87.44 83 PRO A N 1
ATOM 619 C CA . PRO A 1 83 ? 2.318 -11.366 7.072 1.00 87.44 83 PRO A CA 1
ATOM 620 C C . PRO A 1 83 ? 3.389 -11.166 6.003 1.00 87.44 83 PRO A C 1
ATOM 622 O O . PRO A 1 83 ? 3.530 -10.078 5.442 1.00 87.44 83 PRO A O 1
ATOM 625 N N . TRP A 1 84 ? 4.079 -12.250 5.643 1.00 89.69 84 TRP A N 1
ATOM 626 C CA . TRP A 1 84 ? 5.120 -12.213 4.613 1.00 89.69 84 TRP A CA 1
ATOM 627 C C . TRP A 1 84 ? 4.607 -11.666 3.269 1.00 89.69 84 TRP A C 1
ATOM 629 O O . TRP A 1 84 ? 5.372 -11.047 2.535 1.00 89.69 84 TRP A O 1
ATOM 639 N N . THR A 1 85 ? 3.315 -11.840 2.961 1.00 92.88 85 THR A N 1
ATOM 640 C CA . THR A 1 85 ? 2.697 -11.318 1.736 1.00 92.88 85 THR A CA 1
ATOM 641 C C . THR A 1 85 ? 2.640 -9.791 1.702 1.00 92.88 85 THR A C 1
ATOM 643 O O . THR A 1 85 ? 2.849 -9.199 0.641 1.00 92.88 85 THR A O 1
ATOM 646 N N . LEU A 1 86 ? 2.420 -9.137 2.849 1.00 91.50 86 LEU A N 1
ATOM 647 C CA . LEU A 1 86 ? 2.462 -7.676 2.956 1.00 91.50 86 LEU A CA 1
ATOM 648 C C . LEU A 1 86 ? 3.899 -7.174 2.847 1.00 91.50 86 LEU A C 1
ATOM 650 O O . LEU A 1 86 ? 4.149 -6.234 2.100 1.00 91.50 86 LEU A O 1
ATOM 654 N N . THR A 1 87 ? 4.855 -7.848 3.492 1.00 93.75 87 THR A N 1
ATOM 655 C CA . THR A 1 87 ? 6.282 -7.527 3.342 1.00 93.75 87 THR A CA 1
ATOM 656 C C . THR A 1 87 ? 6.726 -7.638 1.884 1.00 93.75 87 THR A C 1
ATOM 658 O O . THR A 1 87 ? 7.358 -6.724 1.363 1.00 93.75 87 THR A O 1
ATOM 661 N N . ALA A 1 88 ? 6.341 -8.714 1.192 1.00 95.50 88 ALA A N 1
ATOM 662 C CA . ALA A 1 88 ? 6.617 -8.882 -0.231 1.00 95.50 88 ALA A CA 1
ATOM 663 C C . ALA A 1 88 ? 5.959 -7.779 -1.079 1.00 95.50 88 ALA A C 1
ATOM 665 O O . ALA A 1 88 ? 6.596 -7.246 -1.983 1.00 95.50 88 ALA A O 1
ATOM 666 N N . SER A 1 89 ? 4.726 -7.376 -0.752 1.00 96.38 89 SER A N 1
ATOM 667 C CA . SER A 1 89 ? 4.040 -6.268 -1.434 1.00 96.38 89 SER A CA 1
ATOM 668 C C . SER A 1 89 ? 4.759 -4.928 -1.233 1.00 96.38 89 SER A C 1
ATOM 670 O O . SER A 1 89 ? 4.917 -4.178 -2.192 1.00 96.38 89 SER A O 1
ATOM 672 N N . ILE A 1 90 ? 5.259 -4.646 -0.022 1.00 96.56 90 ILE A N 1
ATOM 673 C CA . ILE A 1 90 ? 6.072 -3.452 0.270 1.00 96.56 90 ILE A CA 1
ATOM 674 C C . ILE A 1 90 ? 7.353 -3.469 -0.566 1.00 96.56 90 ILE A C 1
ATOM 676 O O . ILE A 1 90 ? 7.680 -2.468 -1.198 1.00 96.56 90 ILE A O 1
ATOM 680 N N . VAL A 1 91 ? 8.057 -4.606 -0.614 1.00 97.31 91 VAL A N 1
ATOM 681 C CA . VAL A 1 91 ? 9.277 -4.754 -1.422 1.00 97.31 91 VAL A CA 1
ATOM 682 C C . VAL A 1 91 ? 8.984 -4.507 -2.901 1.00 97.31 91 VAL A C 1
ATOM 684 O O . VAL A 1 91 ? 9.713 -3.750 -3.537 1.00 97.31 91 VAL A O 1
ATOM 687 N N . ILE A 1 92 ? 7.899 -5.071 -3.442 1.00 97.31 92 ILE A N 1
ATOM 688 C CA . ILE A 1 92 ? 7.479 -4.802 -4.825 1.00 97.31 92 ILE A CA 1
ATOM 689 C C . ILE A 1 92 ? 7.206 -3.308 -5.022 1.00 97.31 92 ILE A C 1
ATOM 691 O O . ILE A 1 92 ? 7.698 -2.728 -5.985 1.00 97.31 92 ILE A O 1
ATOM 695 N N . GLY A 1 93 ? 6.487 -2.661 -4.103 1.00 96.69 93 GLY A N 1
ATOM 696 C CA . GLY A 1 93 ? 6.226 -1.225 -4.175 1.00 96.69 93 GLY A CA 1
ATOM 697 C C . GLY A 1 93 ? 7.505 -0.378 -4.189 1.00 96.69 93 GLY A C 1
ATOM 698 O O . GLY A 1 93 ? 7.618 0.549 -4.988 1.00 96.69 93 GLY A O 1
ATOM 699 N N . VAL A 1 94 ? 8.511 -0.740 -3.384 1.00 95.81 94 VAL A N 1
ATOM 700 C CA . VAL A 1 94 ? 9.828 -0.078 -3.392 1.00 95.81 94 VAL A CA 1
ATOM 701 C C . VAL A 1 94 ? 10.543 -0.291 -4.727 1.00 95.81 94 VAL A C 1
ATOM 703 O O . VAL A 1 94 ? 11.080 0.661 -5.289 1.00 95.81 94 VAL A O 1
ATOM 706 N N . LEU A 1 95 ? 10.526 -1.512 -5.270 1.00 95.75 95 LEU A N 1
ATOM 707 C CA . LEU A 1 95 ? 11.123 -1.807 -6.577 1.00 95.75 95 LEU A CA 1
ATOM 708 C C . LEU A 1 95 ? 10.453 -1.003 -7.701 1.00 95.75 95 LEU A C 1
ATOM 710 O O . LEU A 1 95 ? 11.155 -0.471 -8.559 1.00 95.75 95 LEU A O 1
ATOM 714 N N . LEU A 1 96 ? 9.125 -0.848 -7.660 1.00 94.81 96 LEU A N 1
ATOM 715 C CA . LEU A 1 96 ? 8.365 -0.022 -8.605 1.00 94.81 96 LEU A CA 1
ATOM 716 C C . LEU A 1 96 ? 8.761 1.457 -8.519 1.00 94.81 96 LEU A C 1
ATOM 718 O O . LEU A 1 96 ? 8.964 2.113 -9.537 1.00 94.81 96 LEU A O 1
ATOM 722 N N . MET A 1 97 ? 8.976 1.982 -7.312 1.00 93.44 97 MET A N 1
ATOM 723 C CA . MET A 1 97 ? 9.488 3.346 -7.138 1.00 93.44 97 MET A CA 1
ATOM 724 C C . MET A 1 97 ? 10.902 3.539 -7.715 1.00 93.44 97 MET A C 1
ATOM 726 O O . MET A 1 97 ? 11.286 4.666 -8.038 1.00 93.44 97 MET A O 1
ATOM 730 N N . LEU A 1 98 ? 11.670 2.461 -7.890 1.00 92.06 98 LEU A N 1
ATOM 731 C CA . LEU A 1 98 ? 13.043 2.477 -8.399 1.00 92.06 98 LEU A CA 1
ATOM 732 C C . LEU A 1 98 ? 13.165 2.065 -9.878 1.00 92.06 98 LEU A C 1
ATOM 734 O O . LEU A 1 98 ? 14.286 1.924 -10.370 1.00 92.06 98 LEU A O 1
ATOM 738 N N . THR A 1 99 ? 12.065 1.925 -10.629 1.00 90.81 99 THR A N 1
ATOM 739 C CA . THR A 1 99 ? 12.093 1.439 -12.028 1.00 90.81 99 THR A CA 1
ATOM 740 C C . THR A 1 99 ? 12.948 2.289 -12.961 1.00 90.81 99 THR A C 1
ATOM 742 O O . THR A 1 99 ? 13.618 1.751 -13.843 1.00 90.81 99 THR A O 1
ATOM 745 N N . ARG A 1 100 ? 13.038 3.602 -12.721 1.00 89.56 100 ARG A N 1
ATOM 746 C CA . ARG A 1 100 ? 13.940 4.494 -13.468 1.00 89.56 100 ARG A CA 1
ATOM 747 C C . ARG A 1 100 ? 15.414 4.101 -13.314 1.00 89.56 100 ARG A C 1
ATOM 749 O O . ARG A 1 100 ? 16.165 4.208 -14.274 1.00 89.56 100 ARG A O 1
ATOM 756 N N . VAL A 1 101 ? 15.819 3.646 -12.129 1.00 88.38 101 VAL A N 1
ATOM 757 C CA . VAL A 1 101 ? 17.199 3.217 -11.840 1.00 88.38 101 VAL A CA 1
ATOM 758 C C . VAL A 1 101 ? 17.430 1.779 -12.304 1.00 88.38 101 VAL A C 1
ATOM 760 O O . VAL A 1 101 ? 18.485 1.475 -12.846 1.00 88.38 101 VAL A O 1
ATOM 763 N N . LEU A 1 102 ? 16.443 0.901 -12.110 1.00 90.62 102 LEU A N 1
ATOM 764 C CA . LEU A 1 102 ? 16.565 -0.533 -12.390 1.00 90.62 102 LEU A CA 1
ATOM 765 C C . LEU A 1 102 ? 16.429 -0.877 -13.879 1.00 90.62 102 LEU A C 1
ATOM 767 O O . LEU A 1 102 ? 17.130 -1.752 -14.376 1.00 90.62 102 LEU A O 1
ATOM 771 N N . PHE A 1 103 ? 15.520 -0.203 -14.584 1.00 89.56 103 PHE A N 1
ATOM 772 C CA . PHE A 1 103 ? 15.118 -0.549 -15.951 1.00 89.56 103 PHE A CA 1
ATOM 773 C C . PHE A 1 103 ? 15.223 0.621 -16.932 1.00 89.56 103 PHE A C 1
ATOM 775 O O . PHE A 1 103 ? 14.879 0.461 -18.102 1.00 89.56 103 PHE A O 1
ATOM 782 N N . GLY A 1 104 ? 15.661 1.799 -16.474 1.00 87.75 104 GLY A N 1
ATOM 783 C CA . GLY A 1 104 ? 15.752 2.985 -17.323 1.00 87.75 104 GLY A CA 1
ATOM 784 C C . GLY A 1 104 ? 14.393 3.482 -17.817 1.00 87.75 104 GLY A C 1
ATOM 785 O O . GLY A 1 104 ? 14.324 4.081 -18.883 1.00 87.75 104 GLY A O 1
ATOM 786 N N . THR A 1 105 ? 13.299 3.217 -17.089 1.00 88.25 105 THR A N 1
ATOM 787 C CA . THR A 1 105 ? 11.970 3.702 -17.488 1.00 88.25 105 THR A CA 1
ATOM 788 C C . THR A 1 105 ? 11.920 5.224 -17.472 1.00 88.25 105 THR A C 1
ATOM 790 O O . THR A 1 105 ? 12.409 5.868 -16.536 1.00 88.25 105 THR A O 1
ATOM 793 N N . GLU A 1 106 ? 11.238 5.804 -18.451 1.00 87.50 106 GLU A N 1
ATOM 794 C CA . GLU A 1 106 ? 11.127 7.246 -18.626 1.00 87.50 106 GLU A CA 1
ATOM 795 C C . GLU A 1 106 ? 9.671 7.720 -18.680 1.00 87.50 106 GLU A C 1
ATOM 797 O O . GLU A 1 106 ? 8.722 6.937 -18.720 1.00 87.50 106 GLU A O 1
ATOM 802 N N . ARG A 1 107 ? 9.506 9.049 -18.694 1.00 85.88 107 ARG A N 1
ATOM 803 C CA . ARG A 1 107 ? 8.243 9.745 -18.987 1.00 85.88 107 ARG A CA 1
ATOM 804 C C . ARG A 1 107 ? 7.054 9.213 -18.168 1.00 85.88 107 ARG A C 1
ATOM 806 O O . ARG A 1 107 ? 7.125 9.181 -16.938 1.00 85.88 107 ARG A O 1
ATOM 813 N N . GLY A 1 108 ? 5.950 8.885 -18.842 1.00 86.25 108 GLY A N 1
ATOM 814 C CA . GLY A 1 108 ? 4.691 8.472 -18.232 1.00 86.25 108 GLY A CA 1
ATOM 815 C C . GLY A 1 108 ? 4.818 7.170 -17.452 1.00 86.25 108 GLY A C 1
ATOM 816 O O . GLY A 1 108 ? 4.297 7.098 -16.340 1.00 86.25 108 GLY A O 1
ATOM 817 N N . MET A 1 109 ? 5.572 6.195 -17.972 1.00 92.44 109 MET A N 1
ATOM 818 C CA . MET A 1 109 ? 5.756 4.909 -17.299 1.00 92.44 109 MET A CA 1
ATOM 819 C C . MET A 1 109 ? 6.421 5.071 -15.930 1.00 92.44 109 MET A C 1
ATOM 821 O O . MET A 1 109 ? 5.872 4.636 -14.923 1.00 92.44 109 MET A O 1
ATOM 825 N N . ALA A 1 110 ? 7.557 5.773 -15.866 1.00 90.56 110 ALA A N 1
ATOM 826 C CA . ALA A 1 110 ? 8.289 5.948 -14.609 1.00 90.56 110 ALA A CA 1
ATOM 827 C C . ALA A 1 110 ? 7.455 6.669 -13.537 1.00 90.56 110 ALA A C 1
ATOM 829 O O . ALA A 1 110 ? 7.562 6.376 -12.350 1.00 90.56 110 ALA A O 1
ATOM 830 N N . ASN A 1 111 ? 6.622 7.627 -13.953 1.00 91.12 111 ASN A N 1
ATOM 831 C CA . ASN A 1 111 ? 5.711 8.316 -13.044 1.00 91.12 111 ASN A CA 1
ATOM 832 C C . ASN A 1 111 ? 4.592 7.385 -12.563 1.00 91.12 111 ASN A C 1
ATOM 834 O O . ASN A 1 111 ? 4.239 7.428 -11.386 1.00 91.12 111 ASN A O 1
ATOM 838 N N . SER A 1 112 ? 4.053 6.552 -13.457 1.00 94.12 112 SER A N 1
ATOM 839 C CA . SER A 1 112 ? 3.017 5.574 -13.129 1.00 94.12 112 SER A CA 1
ATOM 840 C C . SER A 1 112 ? 3.522 4.546 -12.119 1.00 94.12 112 SER A C 1
ATOM 842 O O . SER A 1 112 ? 2.937 4.431 -11.043 1.00 94.12 112 SER A O 1
ATOM 844 N N . ASP A 1 113 ? 4.652 3.893 -12.404 1.00 94.25 113 ASP A N 1
ATOM 845 C CA . ASP A 1 113 ? 5.260 2.899 -11.513 1.00 94.25 113 ASP A CA 1
ATOM 846 C C . ASP A 1 113 ? 5.549 3.483 -10.132 1.00 94.25 113 ASP A C 1
ATOM 848 O O . ASP A 1 113 ? 5.293 2.847 -9.114 1.00 94.25 113 ASP A O 1
ATOM 852 N N . HIS A 1 114 ? 6.024 4.727 -10.072 1.00 92.38 114 HIS A N 1
ATOM 853 C CA . HIS A 1 114 ? 6.355 5.352 -8.802 1.00 92.38 114 HIS A CA 1
ATOM 854 C C . HIS A 1 114 ? 5.120 5.684 -7.958 1.00 92.38 114 HIS A C 1
ATOM 856 O O . HIS A 1 114 ? 5.125 5.454 -6.748 1.00 92.38 114 HIS A O 1
ATOM 862 N N . VAL A 1 115 ? 4.049 6.203 -8.574 1.00 93.81 115 VAL A N 1
ATO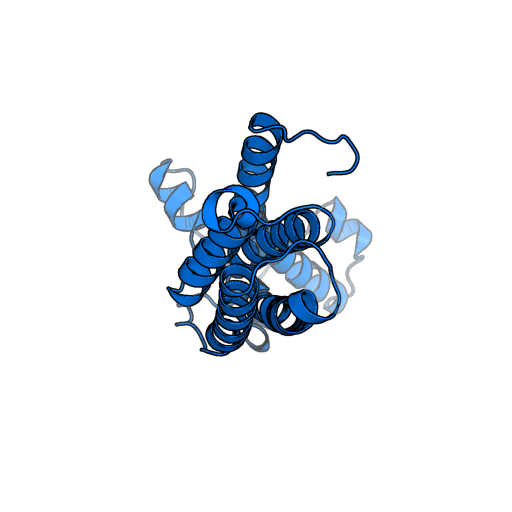M 863 C CA . VAL A 1 115 ? 2.779 6.453 -7.867 1.00 93.81 115 VAL A CA 1
ATOM 864 C C . VAL A 1 115 ? 2.179 5.140 -7.389 1.00 93.81 115 VAL A C 1
ATOM 866 O O . VAL A 1 115 ? 1.809 5.023 -6.224 1.00 93.81 115 VAL A O 1
ATOM 869 N N . VAL A 1 116 ? 2.107 4.146 -8.271 1.00 96.75 116 VAL A N 1
ATOM 870 C CA . VAL A 1 116 ? 1.534 2.839 -7.949 1.00 96.75 116 VAL A CA 1
ATOM 871 C C . VAL A 1 116 ? 2.361 2.149 -6.869 1.00 96.75 116 VAL A C 1
ATOM 873 O O . VAL A 1 116 ? 1.793 1.643 -5.909 1.00 96.75 116 VAL A O 1
ATOM 876 N N . GLY A 1 117 ? 3.690 2.202 -6.957 1.00 96.25 117 GLY A N 1
ATOM 877 C CA . GLY A 1 117 ? 4.598 1.673 -5.945 1.00 96.25 117 GLY A CA 1
ATOM 878 C C . GLY A 1 117 ? 4.382 2.307 -4.571 1.00 96.25 117 GLY A C 1
ATOM 879 O O . GLY A 1 117 ? 4.233 1.588 -3.584 1.00 96.25 117 GLY A O 1
ATOM 880 N N . ALA A 1 118 ? 4.261 3.638 -4.508 1.00 95.31 118 ALA A N 1
ATOM 881 C CA . ALA A 1 118 ? 3.959 4.344 -3.264 1.00 95.31 118 ALA A CA 1
ATOM 882 C C . ALA A 1 118 ? 2.589 3.943 -2.687 1.00 95.31 118 ALA A C 1
ATOM 884 O O . ALA A 1 118 ? 2.482 3.668 -1.492 1.00 95.31 118 ALA A O 1
ATOM 885 N N . LEU A 1 119 ? 1.554 3.843 -3.528 1.00 96.56 119 LEU A N 1
ATOM 886 C CA . LEU A 1 119 ? 0.212 3.434 -3.103 1.00 96.56 119 LEU A CA 1
ATOM 887 C C . LEU A 1 119 ? 0.171 1.983 -2.611 1.00 96.56 119 LEU A C 1
ATOM 889 O O . LEU A 1 119 ? -0.481 1.699 -1.607 1.00 96.56 119 LEU A O 1
ATOM 893 N N . VAL A 1 120 ? 0.895 1.077 -3.271 1.00 97.69 120 VAL A N 1
ATOM 894 C CA . VAL A 1 120 ? 1.038 -0.321 -2.846 1.00 97.69 120 VAL A CA 1
ATOM 895 C C . VAL A 1 120 ? 1.695 -0.401 -1.467 1.00 97.69 120 VAL A C 1
ATOM 897 O O . VAL A 1 120 ? 1.202 -1.135 -0.610 1.00 97.69 120 VAL A O 1
ATOM 900 N N . ILE A 1 121 ? 2.758 0.376 -1.213 1.00 96.88 121 ILE A N 1
ATOM 901 C CA . ILE A 1 121 ? 3.394 0.463 0.115 1.00 96.88 121 ILE A CA 1
ATOM 902 C C . ILE A 1 121 ? 2.392 0.979 1.151 1.00 96.88 121 ILE A C 1
ATOM 904 O O . ILE A 1 121 ? 2.262 0.390 2.222 1.00 96.88 121 ILE A O 1
ATOM 908 N N . THR A 1 122 ? 1.656 2.047 0.832 1.00 96.25 122 THR A N 1
ATOM 909 C CA . THR A 1 122 ? 0.632 2.618 1.715 1.00 96.25 122 THR A CA 1
ATOM 910 C C . THR A 1 122 ? -0.432 1.598 2.091 1.00 96.25 122 THR A C 1
ATOM 912 O O . THR A 1 122 ? -0.664 1.367 3.276 1.00 96.25 122 THR A O 1
ATOM 915 N N . VAL A 1 123 ? -1.041 0.944 1.104 1.00 95.88 123 VAL A N 1
ATOM 916 C CA . VAL A 1 123 ? -2.063 -0.079 1.342 1.00 95.88 123 VAL A CA 1
ATOM 917 C C . VAL A 1 123 ? -1.491 -1.246 2.140 1.00 95.88 123 VAL A C 1
ATOM 919 O O . VAL A 1 123 ? -2.138 -1.707 3.077 1.00 95.88 123 VAL A O 1
ATOM 922 N N . ALA A 1 124 ? -0.282 -1.707 1.815 1.00 95.00 124 ALA A N 1
ATOM 923 C CA . ALA A 1 124 ? 0.344 -2.816 2.521 1.00 95.00 124 ALA A CA 1
ATOM 924 C C . ALA A 1 124 ? 0.646 -2.482 3.990 1.00 95.00 124 ALA A C 1
ATOM 926 O O . ALA A 1 124 ? 0.415 -3.334 4.842 1.0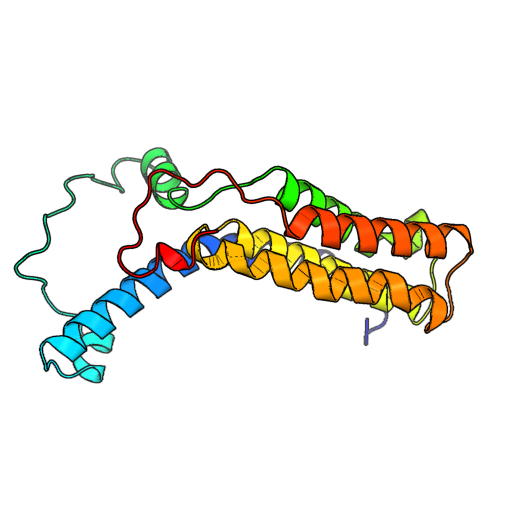0 95.00 124 ALA A O 1
ATOM 927 N N . ILE A 1 125 ? 1.100 -1.259 4.299 1.00 94.38 125 ILE A N 1
ATOM 928 C CA . ILE A 1 125 ? 1.328 -0.812 5.682 1.00 94.38 125 ILE A CA 1
ATOM 929 C C . ILE A 1 125 ? 0.005 -0.688 6.436 1.00 94.38 125 ILE A C 1
ATOM 931 O O . ILE A 1 125 ? -0.100 -1.197 7.544 1.00 94.38 125 ILE A O 1
ATOM 935 N N . ILE A 1 126 ? -1.034 -0.088 5.852 1.00 93.12 126 ILE A N 1
ATOM 936 C CA . ILE A 1 126 ? -2.333 0.031 6.536 1.00 93.12 126 ILE A CA 1
ATOM 937 C C . ILE A 1 126 ? -2.944 -1.359 6.779 1.00 93.12 126 ILE A C 1
ATOM 939 O O . ILE A 1 126 ? -3.463 -1.623 7.859 1.00 93.12 126 ILE A O 1
ATOM 943 N N . ALA A 1 127 ? -2.815 -2.282 5.822 1.00 91.81 127 ALA A N 1
ATOM 944 C CA . ALA A 1 127 ? -3.309 -3.654 5.942 1.00 91.81 127 ALA A CA 1
ATOM 945 C C . ALA A 1 127 ? -2.559 -4.513 6.981 1.00 91.81 127 ALA A C 1
ATOM 947 O O . ALA A 1 127 ? -2.946 -5.664 7.204 1.00 91.81 127 ALA A O 1
ATOM 948 N N . THR A 1 128 ? -1.496 -3.989 7.609 1.00 90.19 128 THR A N 1
ATOM 949 C CA . THR A 1 128 ? -0.868 -4.653 8.762 1.00 90.19 128 THR A CA 1
ATOM 950 C C . THR A 1 128 ? -1.773 -4.642 9.989 1.00 90.19 128 THR A C 1
ATOM 952 O O . THR A 1 128 ? -1.746 -5.606 10.758 1.00 90.19 128 THR A O 1
ATOM 955 N N . ALA A 1 129 ? -2.618 -3.615 10.134 1.00 87.94 129 ALA A N 1
ATOM 956 C CA . ALA A 1 129 ? -3.684 -3.608 11.123 1.00 87.94 129 ALA A CA 1
ATOM 957 C C . ALA A 1 129 ? -4.724 -4.663 10.747 1.00 87.94 129 ALA A C 1
ATOM 959 O O . ALA A 1 129 ? -5.261 -4.677 9.634 1.00 87.94 129 ALA A O 1
ATOM 960 N N . GLU A 1 130 ? -5.004 -5.568 11.678 1.00 84.19 130 GLU A N 1
ATOM 961 C CA . GLU A 1 130 ? -5.885 -6.709 11.467 1.00 84.19 130 GLU A CA 1
ATOM 962 C C . GLU A 1 130 ? -7.280 -6.297 10.984 1.00 84.19 130 GLU A C 1
ATOM 964 O O . GLU A 1 130 ? -7.832 -6.899 10.059 1.00 84.19 130 GLU A O 1
ATOM 969 N N . VAL A 1 131 ? -7.799 -5.208 11.542 1.00 81.31 131 VAL A N 1
ATOM 970 C CA . VAL A 1 131 ? -9.088 -4.614 11.182 1.00 81.31 131 VAL A CA 1
ATOM 971 C C . VAL A 1 131 ? -9.129 -4.039 9.761 1.00 81.31 131 VAL A C 1
ATOM 973 O O . VAL A 1 131 ? -10.186 -4.009 9.130 1.00 81.31 131 VAL A O 1
ATOM 976 N N . ALA A 1 132 ? -7.982 -3.609 9.231 1.00 88.00 132 ALA A N 1
ATOM 977 C CA . ALA A 1 132 ? -7.827 -3.076 7.879 1.00 88.00 132 ALA A CA 1
ATOM 978 C C . ALA A 1 132 ? -7.309 -4.120 6.890 1.00 88.00 132 ALA A C 1
ATOM 980 O O . ALA A 1 132 ? -7.100 -3.799 5.721 1.00 88.00 132 ALA A O 1
ATOM 981 N N . ARG A 1 133 ? -7.100 -5.371 7.310 1.00 88.06 133 ARG A N 1
ATOM 982 C CA . ARG A 1 133 ? -6.407 -6.372 6.490 1.00 88.06 133 ARG A CA 1
ATOM 983 C C . ARG A 1 133 ? -7.078 -6.616 5.137 1.00 88.06 133 ARG A C 1
ATOM 985 O O . ARG A 1 133 ? -6.392 -6.903 4.156 1.00 88.06 133 ARG A O 1
ATOM 992 N N . VAL A 1 134 ? -8.396 -6.422 5.045 1.00 89.00 134 VAL A N 1
ATOM 993 C CA . VAL A 1 134 ? -9.160 -6.482 3.786 1.00 89.00 134 VAL A CA 1
ATOM 994 C C . VAL A 1 134 ? -8.679 -5.474 2.732 1.00 89.00 134 VAL A C 1
ATOM 996 O O . VAL A 1 134 ? -8.777 -5.748 1.536 1.00 89.00 134 VAL A O 1
ATOM 999 N N . LEU A 1 135 ? -8.091 -4.345 3.147 1.00 91.19 135 LEU A N 1
ATOM 1000 C CA . LEU A 1 135 ? -7.570 -3.317 2.245 1.00 91.19 135 LEU A CA 1
ATOM 1001 C C . LEU A 1 135 ? -6.451 -3.841 1.345 1.00 91.19 135 LEU A C 1
ATOM 1003 O O . LEU A 1 135 ? -6.265 -3.290 0.263 1.00 91.19 135 LEU A O 1
ATOM 1007 N N . ARG A 1 136 ? -5.775 -4.948 1.700 1.00 91.94 136 ARG A N 1
ATOM 1008 C CA . ARG A 1 136 ? -4.795 -5.591 0.808 1.00 91.94 136 ARG A CA 1
ATOM 1009 C C . ARG A 1 136 ? -5.379 -5.917 -0.568 1.00 91.94 136 ARG A C 1
ATOM 1011 O O . ARG A 1 136 ? -4.642 -5.933 -1.541 1.00 91.94 136 ARG A O 1
ATOM 1018 N N . LEU A 1 137 ? -6.694 -6.134 -0.673 1.00 93.69 137 LEU A N 1
ATOM 1019 C CA . LEU A 1 137 ? -7.366 -6.408 -1.945 1.00 93.69 137 LEU A CA 1
ATOM 1020 C C . LEU A 1 137 ? -7.309 -5.222 -2.919 1.00 93.69 137 LEU A C 1
ATOM 1022 O O . LEU A 1 137 ? -7.426 -5.428 -4.122 1.00 93.69 137 LEU A O 1
ATOM 1026 N N . ILE A 1 138 ? -7.059 -3.999 -2.442 1.00 95.94 138 ILE A N 1
ATOM 1027 C CA . ILE A 1 138 ? -6.813 -2.840 -3.312 1.00 95.94 138 ILE A CA 1
ATOM 1028 C C . ILE A 1 138 ? -5.554 -3.070 -4.167 1.00 95.94 138 ILE A C 1
ATOM 1030 O O . ILE A 1 138 ? -5.522 -2.663 -5.330 1.00 95.94 138 ILE A O 1
ATOM 1034 N N . ASN A 1 139 ? -4.562 -3.820 -3.667 1.00 96.31 139 ASN A N 1
ATOM 1035 C CA . ASN A 1 139 ? -3.377 -4.184 -4.449 1.00 96.31 139 ASN A CA 1
ATOM 1036 C C . ASN A 1 139 ? -3.708 -5.073 -5.658 1.00 96.31 139 ASN A C 1
ATOM 1038 O O . ASN A 1 139 ? -2.910 -5.122 -6.590 1.00 96.31 139 ASN A O 1
ATOM 1042 N N . VAL A 1 140 ? -4.886 -5.711 -5.712 1.00 96.50 140 VAL A N 1
ATOM 1043 C CA . VAL A 1 140 ? -5.359 -6.409 -6.920 1.00 96.50 140 VAL A CA 1
ATOM 1044 C C . VAL A 1 140 ? -5.614 -5.412 -8.049 1.00 96.50 140 VAL A C 1
ATOM 1046 O O . VAL A 1 140 ? -5.199 -5.653 -9.179 1.00 96.50 140 VAL A O 1
ATOM 1049 N N . ALA A 1 141 ? -6.248 -4.275 -7.750 1.00 97.50 141 ALA A N 1
ATOM 1050 C CA . ALA A 1 141 ? -6.496 -3.232 -8.743 1.00 97.50 141 ALA A CA 1
ATOM 1051 C C . ALA A 1 141 ? -5.180 -2.604 -9.227 1.00 97.50 141 ALA A C 1
ATOM 1053 O O . ALA A 1 141 ? -4.987 -2.421 -10.428 1.00 97.50 141 ALA A O 1
ATOM 1054 N N . PHE A 1 142 ? -4.240 -2.347 -8.311 1.00 97.75 142 PHE A N 1
ATOM 1055 C CA . PHE A 1 142 ? -2.903 -1.873 -8.677 1.00 97.75 142 PHE A CA 1
ATOM 1056 C C . PHE A 1 142 ? -2.119 -2.901 -9.490 1.00 97.75 142 PHE A C 1
ATOM 1058 O O . PHE A 1 142 ? -1.485 -2.541 -10.477 1.00 97.75 142 PHE A O 1
ATOM 1065 N N . GLY A 1 143 ? -2.204 -4.181 -9.134 1.00 96.81 143 GLY A N 1
ATOM 1066 C CA . GLY A 1 143 ? -1.569 -5.246 -9.897 1.00 96.81 143 GLY A CA 1
ATOM 1067 C C . GLY A 1 143 ? -2.154 -5.386 -11.304 1.00 96.81 143 GLY A C 1
ATOM 1068 O O . GLY A 1 143 ? -1.399 -5.501 -12.265 1.00 96.81 143 GLY A O 1
ATOM 1069 N N . ALA A 1 144 ? -3.477 -5.277 -11.455 1.00 97.62 144 ALA A N 1
ATOM 1070 C CA . ALA A 1 144 ? -4.131 -5.253 -12.763 1.00 97.62 144 ALA A CA 1
ATOM 1071 C C . ALA A 1 144 ? -3.680 -4.051 -13.610 1.00 97.62 144 ALA A C 1
ATOM 1073 O O . ALA A 1 144 ? -3.412 -4.201 -14.802 1.00 97.62 144 ALA A O 1
ATOM 1074 N N . TRP A 1 145 ? -3.536 -2.875 -12.992 1.00 98.00 145 TRP A N 1
ATOM 1075 C CA . TRP A 1 145 ? -2.987 -1.703 -13.666 1.00 98.00 145 TRP A CA 1
ATOM 1076 C C . TRP A 1 145 ? -1.544 -1.927 -14.136 1.00 98.00 145 TRP A C 1
ATOM 1078 O O . TRP A 1 145 ? -1.251 -1.626 -15.285 1.00 98.00 145 TRP A O 1
ATOM 1088 N N . LEU A 1 146 ? -0.662 -2.505 -13.314 1.00 97.00 146 LEU A N 1
ATOM 1089 C CA . LEU A 1 146 ? 0.727 -2.797 -13.709 1.00 97.00 146 LEU A CA 1
ATOM 1090 C C . LEU A 1 146 ? 0.822 -3.793 -14.870 1.00 97.00 146 LEU A C 1
ATOM 1092 O O . LEU A 1 146 ? 1.724 -3.697 -15.693 1.00 97.00 146 LEU A O 1
ATOM 1096 N N . VAL A 1 147 ? -0.129 -4.723 -14.983 1.00 97.62 147 VAL A N 1
ATOM 1097 C CA . VAL A 1 147 ? -0.210 -5.609 -16.153 1.00 97.62 147 VAL A CA 1
ATOM 1098 C C . VAL A 1 147 ? -0.598 -4.828 -17.412 1.00 97.62 147 VAL A C 1
ATOM 1100 O O . VAL A 1 147 ? -0.065 -5.102 -18.482 1.00 97.62 147 VAL A O 1
ATOM 1103 N N . ALA A 1 148 ? -1.500 -3.851 -17.305 1.00 96.88 148 ALA A N 1
ATOM 1104 C CA . ALA A 1 148 ? -1.968 -3.065 -18.446 1.00 96.88 148 ALA A CA 1
ATOM 1105 C C . ALA A 1 148 ? -1.015 -1.919 -18.843 1.00 96.88 148 ALA A C 1
ATOM 1107 O O . ALA A 1 148 ? -0.885 -1.610 -20.026 1.00 96.88 148 ALA A O 1
ATOM 1108 N N . ALA A 1 149 ? -0.344 -1.289 -17.876 1.00 95.44 149 ALA A N 1
ATOM 1109 C CA . ALA A 1 149 ? 0.403 -0.045 -18.058 1.00 95.44 149 ALA A CA 1
ATOM 1110 C C . ALA A 1 149 ? 1.482 -0.103 -19.158 1.00 95.44 149 ALA A C 1
ATOM 1112 O O . ALA A 1 149 ? 1.504 0.821 -19.973 1.00 95.44 149 ALA A O 1
ATOM 1113 N N . PRO A 1 150 ? 2.302 -1.169 -19.290 1.00 94.69 150 PRO A N 1
ATOM 1114 C CA . PRO A 1 150 ? 3.308 -1.254 -20.351 1.00 94.69 150 PRO A CA 1
ATOM 1115 C C . PRO A 1 150 ? 2.739 -1.271 -21.775 1.00 94.69 150 PRO A C 1
ATOM 1117 O O . PRO A 1 150 ? 3.476 -1.025 -22.723 1.00 94.69 150 PRO A O 1
ATOM 1120 N N . PHE A 1 151 ? 1.450 -1.586 -21.936 1.00 94.50 151 PHE A N 1
ATOM 1121 C CA . PHE A 1 151 ? 0.763 -1.599 -23.231 1.00 94.50 151 PHE A CA 1
ATOM 1122 C C . PHE A 1 151 ? 0.020 -0.291 -23.526 1.00 94.50 151 PHE A C 1
ATOM 1124 O O . PHE A 1 151 ? -0.420 -0.076 -24.653 1.00 94.50 151 PHE A O 1
ATOM 1131 N N . LEU A 1 152 ? -0.151 0.564 -22.514 1.00 94.81 152 LEU A N 1
ATOM 1132 C CA . LEU A 1 152 ? -0.893 1.824 -22.601 1.00 94.81 152 LEU A CA 1
ATOM 1133 C C . LEU A 1 152 ? 0.018 3.055 -22.531 1.00 94.81 152 LEU A C 1
ATOM 1135 O O . LEU A 1 152 ? -0.389 4.134 -22.958 1.00 94.81 152 LEU A O 1
ATOM 1139 N N . LEU A 1 153 ? 1.214 2.913 -21.955 1.00 93.00 153 LEU A N 1
ATOM 1140 C CA . LEU A 1 153 ? 2.150 4.001 -21.696 1.00 93.00 153 LEU A CA 1
ATOM 1141 C C . LEU A 1 153 ? 3.475 3.799 -22.429 1.00 93.00 153 LEU A C 1
ATOM 1143 O O . LEU A 1 153 ? 4.031 2.704 -22.460 1.00 93.00 153 LEU A O 1
ATOM 1147 N N . ASP A 1 154 ? 4.029 4.906 -22.916 1.00 90.75 154 ASP A N 1
ATOM 1148 C CA . ASP A 1 154 ? 5.369 4.946 -23.492 1.00 90.75 154 ASP A CA 1
ATOM 1149 C C . ASP A 1 154 ? 6.460 5.129 -22.424 1.00 90.75 154 ASP A C 1
ATOM 1151 O O . ASP A 1 154 ? 6.226 5.632 -21.318 1.00 90.75 154 ASP A O 1
ATOM 1155 N N . GLY A 1 155 ? 7.702 4.816 -22.806 1.00 88.88 155 GLY A N 1
ATOM 1156 C CA . GLY A 1 155 ? 8.889 5.022 -21.968 1.00 88.88 155 GLY A CA 1
ATOM 1157 C C . GLY A 1 155 ? 9.325 3.781 -21.191 1.00 88.88 155 GLY A C 1
ATOM 1158 O O . GLY A 1 155 ? 9.994 3.908 -20.166 1.00 88.88 155 GLY A O 1
ATOM 1159 N N . VAL A 1 156 ? 8.956 2.590 -21.665 1.00 93.00 156 VAL A N 1
ATOM 1160 C CA . VAL A 1 156 ? 9.340 1.305 -21.075 1.00 93.00 156 VAL A CA 1
ATOM 1161 C C . VAL A 1 156 ? 10.066 0.437 -22.104 1.00 93.00 156 VAL A C 1
ATOM 1163 O O . VAL A 1 156 ? 9.617 0.289 -23.237 1.00 93.00 156 VAL A O 1
ATOM 1166 N N . GLY A 1 157 ? 11.210 -0.135 -21.726 1.00 91.94 157 GLY A N 1
ATOM 1167 C CA . GLY A 1 157 ? 11.884 -1.160 -22.528 1.00 91.94 157 GLY A CA 1
ATOM 1168 C C . GLY A 1 157 ? 11.273 -2.548 -22.307 1.00 91.94 157 GLY A C 1
ATOM 1169 O O . GLY A 1 157 ? 10.575 -2.769 -21.319 1.00 91.94 157 GLY A O 1
ATOM 1170 N N . HIS A 1 158 ? 11.587 -3.521 -23.169 1.00 92.56 158 HIS A N 1
ATOM 1171 C CA . HIS A 1 158 ? 11.041 -4.886 -23.063 1.00 92.56 158 HIS A CA 1
ATOM 1172 C C . HIS A 1 158 ? 11.237 -5.526 -21.679 1.00 92.56 158 HIS A C 1
ATOM 1174 O O . HIS A 1 158 ? 10.301 -6.106 -21.134 1.00 92.56 158 HIS A O 1
ATOM 1180 N N . LEU A 1 159 ? 12.424 -5.379 -21.079 1.00 92.69 159 LEU A N 1
ATOM 1181 C CA . LEU A 1 159 ? 12.701 -5.908 -19.738 1.00 92.69 159 LEU A CA 1
ATOM 1182 C C . LEU A 1 159 ? 11.842 -5.236 -18.657 1.00 92.69 159 LEU A C 1
ATOM 1184 O O . LEU A 1 159 ? 11.305 -5.926 -17.795 1.00 92.69 159 LEU A O 1
ATOM 1188 N N . GLY A 1 160 ? 11.665 -3.913 -18.729 1.00 92.88 160 GLY A N 1
ATOM 1189 C CA . GLY A 1 160 ? 10.811 -3.170 -17.799 1.00 92.88 160 GLY A CA 1
ATOM 1190 C C . GLY A 1 160 ? 9.333 -3.540 -17.940 1.00 92.88 160 GLY A C 1
ATOM 1191 O O . GLY A 1 160 ? 8.638 -3.676 -16.938 1.00 92.88 160 GLY A O 1
ATOM 1192 N N . ALA A 1 161 ? 8.865 -3.784 -19.167 1.00 94.62 161 ALA A N 1
ATOM 1193 C CA . ALA A 1 161 ? 7.494 -4.211 -19.429 1.00 94.62 161 ALA A CA 1
ATOM 1194 C C . ALA A 1 161 ? 7.212 -5.587 -18.808 1.00 94.62 161 ALA A C 1
ATOM 1196 O O . ALA A 1 161 ? 6.229 -5.752 -18.087 1.00 94.62 161 ALA A O 1
ATOM 1197 N N . VAL A 1 162 ? 8.114 -6.554 -19.018 1.00 96.06 162 VAL A N 1
ATOM 1198 C CA . VAL A 1 162 ? 8.018 -7.883 -18.393 1.00 96.06 162 VAL A CA 1
ATOM 1199 C C . VAL A 1 162 ? 8.065 -7.767 -16.870 1.00 96.06 162 VAL A C 1
ATOM 1201 O O . VAL A 1 162 ? 7.240 -8.376 -16.192 1.00 96.06 162 VAL A O 1
ATOM 1204 N N . ALA A 1 163 ? 8.977 -6.959 -16.322 1.00 95.31 163 ALA A N 1
ATOM 1205 C CA . ALA A 1 163 ? 9.079 -6.750 -14.880 1.00 95.31 163 ALA A CA 1
ATOM 1206 C C . ALA A 1 163 ? 7.794 -6.152 -14.281 1.00 95.31 163 ALA A C 1
ATOM 1208 O O . ALA A 1 163 ? 7.344 -6.621 -13.238 1.00 95.31 163 ALA A O 1
ATOM 1209 N N . SER A 1 164 ? 7.175 -5.176 -14.953 1.00 95.88 164 SER A N 1
ATOM 1210 C CA . SER A 1 164 ? 5.917 -4.556 -14.516 1.00 95.88 164 SER A CA 1
ATOM 1211 C C . SER A 1 164 ? 4.757 -5.562 -14.522 1.00 95.88 164 SER A C 1
ATOM 1213 O O . SER A 1 164 ? 4.059 -5.705 -13.518 1.00 95.88 164 SER A O 1
ATOM 1215 N N . VAL A 1 165 ? 4.625 -6.371 -15.582 1.00 97.25 165 VAL A N 1
ATOM 1216 C CA . VAL A 1 165 ? 3.616 -7.445 -15.656 1.00 97.25 165 VAL A CA 1
ATOM 1217 C C . VAL A 1 165 ? 3.827 -8.489 -14.556 1.00 97.25 165 VAL A C 1
ATOM 1219 O O . VAL A 1 165 ? 2.874 -8.868 -13.874 1.00 97.25 165 VAL A O 1
ATOM 1222 N N . VAL A 1 166 ? 5.068 -8.937 -14.341 1.00 97.62 166 VAL A N 1
ATOM 1223 C CA . VAL A 1 166 ? 5.404 -9.910 -13.288 1.00 97.62 166 VAL A CA 1
ATOM 1224 C C . VAL A 1 166 ? 5.102 -9.341 -11.902 1.00 97.62 166 VAL A C 1
ATOM 1226 O O . VAL A 1 166 ? 4.489 -10.029 -11.087 1.00 97.62 166 VAL A O 1
ATOM 1229 N N . ALA A 1 167 ? 5.470 -8.085 -11.640 1.00 97.06 167 ALA A N 1
ATOM 1230 C CA . ALA A 1 167 ? 5.145 -7.398 -10.393 1.00 97.06 167 ALA A CA 1
ATOM 1231 C C . ALA A 1 167 ? 3.626 -7.285 -10.188 1.00 97.06 167 ALA A C 1
ATOM 1233 O O . ALA A 1 167 ? 3.136 -7.531 -9.085 1.00 97.06 167 ALA A O 1
ATOM 1234 N N . GLY A 1 168 ? 2.873 -6.981 -11.249 1.00 96.75 168 GLY A N 1
ATOM 1235 C CA . GLY A 1 168 ? 1.417 -6.904 -11.214 1.00 96.75 168 GLY A CA 1
ATOM 1236 C C . GLY A 1 168 ? 0.757 -8.240 -10.871 1.00 96.75 168 GLY A C 1
ATOM 1237 O O . GLY A 1 168 ? -0.053 -8.309 -9.945 1.00 96.75 168 GLY A O 1
ATOM 1238 N N . ILE A 1 169 ? 1.160 -9.322 -11.544 1.00 97.50 169 ILE A N 1
ATOM 1239 C CA . ILE A 1 169 ? 0.680 -10.684 -11.256 1.00 97.50 169 ILE A CA 1
ATOM 1240 C C . ILE A 1 169 ? 1.054 -11.099 -9.828 1.00 97.50 169 ILE A C 1
ATOM 1242 O O . ILE A 1 169 ? 0.220 -11.652 -9.108 1.00 97.50 169 ILE A O 1
ATOM 1246 N N . ALA A 1 170 ? 2.283 -10.804 -9.393 1.00 97.00 170 ALA A N 1
ATOM 1247 C CA . ALA A 1 170 ? 2.731 -11.094 -8.038 1.00 97.00 170 ALA A CA 1
ATOM 1248 C C . ALA A 1 170 ? 1.882 -10.356 -6.993 1.00 97.00 170 ALA A C 1
ATOM 1250 O O . ALA A 1 170 ? 1.426 -10.987 -6.045 1.00 97.00 170 ALA A O 1
ATOM 1251 N N . LEU A 1 171 ? 1.595 -9.061 -7.171 1.00 96.38 171 LEU A N 1
ATOM 1252 C CA . LEU A 1 171 ? 0.748 -8.295 -6.247 1.00 96.38 171 LEU A CA 1
ATOM 1253 C C . LEU A 1 171 ? -0.676 -8.843 -6.164 1.00 96.38 171 LEU A C 1
ATOM 1255 O O . LEU A 1 171 ? -1.211 -8.989 -5.063 1.00 96.38 171 LEU A O 1
ATOM 1259 N N . VAL A 1 172 ? -1.273 -9.203 -7.302 1.00 96.12 172 VAL A N 1
ATOM 1260 C CA . VAL A 1 172 ? -2.582 -9.871 -7.336 1.00 96.12 172 VAL A CA 1
ATOM 1261 C C . VAL A 1 172 ? -2.519 -11.176 -6.538 1.00 96.12 172 VAL A C 1
ATOM 1263 O O . VAL A 1 172 ? -3.321 -11.381 -5.628 1.00 96.12 172 VAL A O 1
ATOM 1266 N N . GLY A 1 173 ? -1.523 -12.023 -6.811 1.00 94.06 173 GLY A N 1
ATOM 1267 C CA . GLY A 1 173 ? -1.328 -13.293 -6.115 1.00 94.06 173 GLY A CA 1
ATOM 1268 C C . GLY A 1 173 ? -1.115 -13.135 -4.608 1.00 94.06 173 GLY A C 1
ATOM 1269 O O . GLY A 1 173 ? -1.719 -13.864 -3.830 1.00 94.06 173 GLY A O 1
ATOM 1270 N N . LEU A 1 174 ? -0.317 -12.156 -4.177 1.00 93.00 174 LEU A N 1
ATOM 1271 C CA . LEU A 1 174 ? -0.020 -11.881 -2.764 1.00 93.00 174 LEU A CA 1
ATOM 1272 C C . LEU A 1 174 ? -1.217 -11.304 -1.991 1.00 93.00 174 LEU A C 1
ATOM 1274 O O . LEU A 1 174 ? -1.237 -11.369 -0.760 1.00 93.00 174 LEU A O 1
ATOM 1278 N N . SER A 1 175 ? -2.222 -10.770 -2.688 1.00 90.75 175 SER A N 1
ATOM 1279 C CA . SER A 1 175 ? -3.400 -10.149 -2.070 1.00 90.75 175 SER A CA 1
ATOM 1280 C C . SE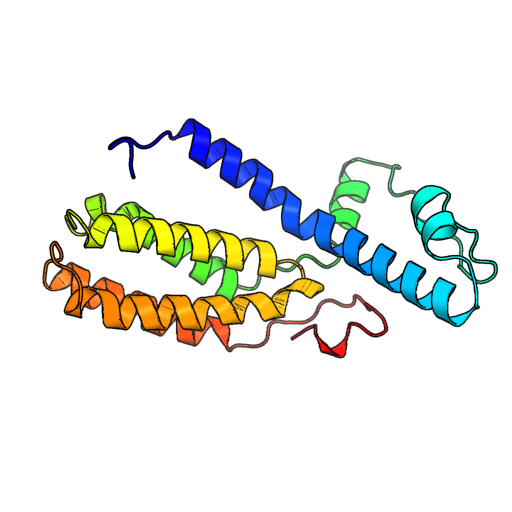R A 1 175 ? -4.454 -11.161 -1.599 1.00 90.75 175 SER A C 1
ATOM 1282 O O . SER A 1 175 ? -5.285 -10.830 -0.749 1.00 90.75 175 SER A O 1
ATOM 1284 N N . PHE A 1 176 ? -4.435 -12.392 -2.120 1.00 85.81 176 PHE A N 1
ATOM 1285 C CA . PHE A 1 176 ? -5.444 -13.415 -1.818 1.00 85.81 176 PHE A CA 1
ATOM 1286 C C . PHE A 1 176 ? -5.169 -14.304 -0.592 1.00 85.81 176 PHE A C 1
ATOM 1288 O O . PHE A 1 176 ? -6.140 -14.634 0.097 1.00 85.81 176 PHE A O 1
ATOM 1295 N N . PRO A 1 177 ? -3.923 -14.720 -0.279 1.00 81.56 177 PRO A N 1
ATOM 1296 C CA . PRO A 1 177 ? -3.655 -15.583 0.861 1.00 81.56 177 PRO A CA 1
ATOM 1297 C C . PRO A 1 177 ? -4.155 -14.965 2.165 1.00 81.56 177 PRO A C 1
ATOM 1299 O O . PRO A 1 177 ? -3.768 -13.853 2.534 1.00 81.56 177 PRO A O 1
ATOM 1302 N N . ARG A 1 178 ? -5.007 -15.707 2.879 1.00 70.06 178 ARG A N 1
ATOM 1303 C CA . ARG A 1 178 ? -5.470 -15.314 4.211 1.00 70.06 178 ARG A CA 1
ATOM 1304 C C . ARG A 1 178 ? -4.306 -15.379 5.196 1.00 70.06 178 ARG A C 1
ATOM 1306 O O . ARG A 1 178 ? -3.521 -16.327 5.179 1.00 70.06 178 ARG A O 1
ATOM 1313 N N . GLY A 1 179 ? -4.160 -14.330 6.003 1.00 63.69 179 GLY A N 1
ATOM 1314 C CA . GLY A 1 179 ? -3.101 -14.258 7.010 1.00 63.69 179 GLY A CA 1
ATOM 1315 C C . GLY A 1 179 ? -3.440 -15.139 8.212 1.00 63.69 179 GLY A C 1
ATOM 1316 O O . GLY A 1 179 ? -4.579 -15.571 8.367 1.00 63.69 179 GLY A O 1
ATOM 1317 N N . LYS A 1 180 ? -2.468 -15.389 9.095 1.00 62.06 180 LYS A N 1
ATOM 1318 C CA . LYS A 1 180 ? -2.788 -15.929 10.424 1.00 62.06 180 LYS A CA 1
ATOM 1319 C C . LYS A 1 180 ? -3.452 -14.816 11.236 1.00 62.06 180 LYS A C 1
ATOM 1321 O O . LYS A 1 180 ? -2.870 -13.739 11.359 1.00 62.06 180 LYS A O 1
ATOM 1326 N N . ARG A 1 181 ? -4.656 -15.079 11.743 1.00 61.94 181 ARG A N 1
ATOM 1327 C CA . ARG A 1 181 ? -5.385 -14.164 12.628 1.00 61.94 181 ARG A CA 1
ATOM 1328 C C . ARG A 1 181 ? -4.667 -14.075 13.977 1.00 61.94 181 ARG A C 1
ATOM 1330 O O . ARG A 1 181 ? -4.135 -15.091 14.433 1.00 61.94 181 ARG A O 1
ATOM 1337 N N . SER A 1 182 ? -4.626 -12.894 14.592 1.00 62.91 182 SER A N 1
ATOM 1338 C CA . SER A 1 182 ? -4.176 -12.793 15.984 1.00 62.91 182 SER A CA 1
ATOM 1339 C C . SER A 1 182 ? -5.254 -13.342 16.936 1.00 62.91 182 SER A C 1
ATOM 1341 O O . SER A 1 182 ? -6.363 -13.674 16.509 1.00 62.91 182 SER A O 1
ATOM 1343 N N . ALA A 1 183 ? -4.927 -13.481 18.222 1.00 62.66 183 ALA A N 1
ATOM 1344 C CA . ALA A 1 183 ? -5.893 -13.896 19.242 1.00 62.66 183 ALA A CA 1
ATOM 1345 C C . ALA A 1 183 ? -6.897 -12.782 19.611 1.00 62.66 183 ALA A C 1
ATOM 1347 O O . ALA A 1 183 ? -7.773 -13.010 20.441 1.00 62.66 183 ALA A O 1
ATOM 1348 N N . GLU A 1 184 ? -6.777 -11.594 19.007 1.00 60.59 184 GLU A N 1
ATOM 1349 C CA . GLU A 1 184 ? -7.612 -10.442 19.327 1.00 60.59 184 GLU A CA 1
ATOM 1350 C C . GLU A 1 184 ? -9.044 -10.585 18.780 1.00 60.59 184 GLU A C 1
ATOM 1352 O O . GLU A 1 184 ? -9.307 -11.077 17.667 1.00 60.59 184 GLU A O 1
ATOM 1357 N N . HIS A 1 185 ? -9.995 -10.128 19.595 1.00 62.34 185 HIS A N 1
ATOM 1358 C CA . HIS A 1 185 ? -11.420 -10.126 19.292 1.00 62.34 185 HIS A CA 1
ATOM 1359 C C . HIS A 1 185 ? -11.930 -8.692 19.160 1.00 62.34 185 HIS A C 1
ATOM 1361 O O . HIS A 1 185 ? -11.959 -7.931 20.120 1.00 62.34 185 HIS A O 1
ATOM 1367 N N . TYR A 1 186 ? -12.427 -8.354 17.974 1.00 60.03 186 TYR A N 1
ATOM 1368 C CA . TYR A 1 186 ? -12.968 -7.045 17.615 1.00 60.03 186 TYR A CA 1
ATOM 1369 C C . TYR A 1 186 ? -14.504 -7.059 17.583 1.00 60.03 186 TYR A C 1
ATOM 1371 O O . TYR A 1 186 ? -15.139 -6.311 16.833 1.00 60.03 186 TYR A O 1
ATOM 1379 N N . ALA A 1 187 ? -15.132 -7.925 18.383 1.00 68.56 187 ALA A N 1
ATOM 1380 C CA . ALA A 1 187 ? -16.582 -8.075 18.484 1.00 68.56 187 ALA A CA 1
ATOM 1381 C C . ALA A 1 187 ? -17.266 -8.210 17.101 1.00 68.56 187 ALA A C 1
ATOM 1383 O O . ALA A 1 187 ? -16.989 -9.132 16.336 1.00 68.56 187 ALA A O 1
ATOM 1384 N N . GLY A 1 188 ? -18.173 -7.292 16.744 1.00 58.28 188 GLY A N 1
ATOM 1385 C CA . GLY A 1 188 ? -18.914 -7.329 15.474 1.00 58.28 188 GLY A CA 1
ATOM 1386 C C . GLY A 1 188 ? -18.066 -7.093 14.215 1.00 58.28 188 GLY A C 1
ATOM 1387 O O . GLY A 1 188 ? -18.587 -7.244 13.105 1.00 58.28 188 GLY A O 1
ATOM 1388 N N . TRP A 1 189 ? -16.793 -6.718 14.376 1.00 58.78 189 TRP A N 1
ATOM 1389 C CA . TRP A 1 189 ? -15.833 -6.516 13.290 1.00 58.78 189 TRP A CA 1
ATOM 1390 C C . TRP A 1 189 ? -15.009 -7.759 12.950 1.00 58.78 189 TRP A C 1
ATOM 1392 O O . TRP A 1 189 ? -14.387 -7.784 11.891 1.00 58.78 189 TRP A O 1
ATOM 1402 N N . ASP A 1 190 ? -15.107 -8.830 13.742 1.00 61.41 190 ASP A N 1
ATOM 1403 C CA . ASP A 1 190 ? -14.442 -10.115 13.480 1.00 61.41 190 ASP A CA 1
ATOM 1404 C C . ASP A 1 190 ? -14.724 -10.672 12.077 1.00 61.41 190 ASP A C 1
ATOM 1406 O O . ASP A 1 190 ? -13.883 -11.345 11.490 1.00 61.41 190 ASP A O 1
ATOM 1410 N N . LYS A 1 191 ? -15.894 -10.366 11.505 1.00 60.62 191 LYS A N 1
ATOM 1411 C CA . LYS A 1 191 ? -16.281 -10.783 10.146 1.00 60.62 191 LYS A CA 1
ATOM 1412 C C . LYS A 1 191 ? -15.497 -10.095 9.020 1.00 60.62 191 LYS A C 1
ATOM 1414 O O . LYS A 1 191 ? -15.526 -10.581 7.893 1.00 60.62 191 LYS A O 1
ATOM 1419 N N . TYR A 1 192 ? -14.863 -8.955 9.296 1.00 60.94 192 TYR A N 1
ATOM 1420 C CA . TYR A 1 192 ? -14.064 -8.193 8.327 1.00 60.94 192 TYR A CA 1
ATOM 1421 C C . TYR A 1 192 ? -12.560 -8.460 8.466 1.00 60.94 192 TYR A C 1
ATOM 1423 O O . TYR A 1 192 ? -11.779 -8.048 7.609 1.00 60.94 192 TYR A O 1
ATOM 1431 N N . VAL A 1 193 ? -12.168 -9.192 9.509 1.00 58.91 193 VAL A N 1
ATOM 1432 C CA . VAL A 1 193 ? -10.807 -9.666 9.744 1.00 58.91 193 VAL A CA 1
ATOM 1433 C C . VAL A 1 193 ? -10.579 -10.944 8.917 1.00 58.91 193 VAL A C 1
ATOM 1435 O O . VAL A 1 193 ? -11.127 -11.998 9.240 1.00 58.91 193 VAL A O 1
ATOM 1438 N N . ILE A 1 194 ? -9.807 -10.849 7.819 1.00 58.47 194 ILE A N 1
ATOM 1439 C CA . ILE A 1 194 ? -9.616 -11.920 6.803 1.00 58.47 194 ILE A CA 1
ATOM 1440 C C . ILE A 1 194 ? -8.146 -12.298 6.592 1.00 58.47 194 ILE A C 1
ATOM 1442 O O . ILE A 1 194 ? -7.312 -11.411 6.304 1.00 58.47 194 ILE A O 1
#